Protein AF-A0A9E5A9Z5-F1 (afdb_monomer)

Solvent-accessible surface area (backbone atoms only — not comparable to full-atom values): 12813 Å² total; per-residue (Å²): 141,81,85,86,75,79,76,98,70,67,96,80,50,84,81,76,55,83,76,79,68,79,55,42,59,39,32,41,30,36,23,28,46,57,13,32,37,41,33,48,94,81,41,30,38,32,36,17,36,35,35,63,89,56,78,29,39,44,70,63,50,70,27,53,30,33,38,26,21,40,99,41,61,49,23,48,28,58,89,49,46,36,78,82,43,50,77,42,71,55,60,46,81,47,79,55,80,82,33,38,37,38,29,40,79,46,26,31,38,69,77,48,91,98,47,85,60,45,66,21,19,26,37,40,37,41,44,43,82,36,35,36,36,39,38,41,62,31,28,33,83,76,50,71,70,55,41,61,76,53,43,87,28,41,32,38,35,38,29,24,45,42,81,62,22,18,33,23,66,55,35,36,50,50,48,69,71,33,62,37,34,30,38,33,76,33,32,56,86,78,76,90,58,98,84,58,82,49,46,67,50,51,26,40,62,62,59,73,53,80,64,47,77,72,29,75,52,51,77,48,37,52,90,73,64,54,95,63,70,40,41,46,41,59,38,57,52,92

Mean predicted aligned error: 7.29 Å

Sequence (238 aa):
MAVDRPPLYDPADPRTGRQRHPGGVVDISWLGHACIRLRTLQTSVVMDPCDRSSGFDMGRPNADVVTVSHPDPAHAFVRGVRGEPFMIDGPGEYEIKGVQLTGIATYLTPPAEGRAPQRNTAYLLEAEELRLVHLGGLGAPLTAGQSELLANIDILVLPIGGDGALTPEQAARTVRALEPAVVIPVHFPWPKGPRDDGPLKQFITNMGVEPEPAAARLSIQRRALTEMLRLVLLEPRG

Secondary structure (DSSP, 8-state):
----PPPS--TT-TTSS---PPP--EEEEEEETTEEEEE-SS-EEEES---GGGT------B-SEEE-SSS-TTT--GGGSBS-PEEE-SSEEEEETTEEEEEEEEESS--BTTB---EEEEEEEEETTEEEEE-TT--SPPPHHHHHHT-S-SEEEEE---SSS--HHHHHHHHHHH--SEEEEESSPPP-SS---SHHHHHHHHHTSPPPPPBS-EEE-GGG--SS-EE--B----

Nearest PDB structures (foldseek):
  1vjn-assembly1_A  TM=8.632E-01  e=9.822E-18  Thermotoga maritima
  1vjn-assembly2_B  TM=8.726E-01  e=4.625E-17  Thermotoga maritima
  3x2y-assembly1_C  TM=6.992E-01  e=5.473E-12  Thermotoga maritima MSB8
  6hrg-assembly1_A  TM=6.668E-01  e=4.407E-11  Ignicoccus hospitalis
  7e3v-assembly1_A  TM=6.690E-01  e=5.386E-10  Staphylococcus aureus

pLDDT: mean 89.25, std 14.93, range [40.34, 98.81]

Structure (mmCIF, N/CA/C/O backbone):
data_AF-A0A9E5A9Z5-F1
#
_entry.id   AF-A0A9E5A9Z5-F1
#
loop_
_atom_site.group_PDB
_atom_site.id
_atom_site.type_symbol
_atom_site.label_atom_id
_atom_site.label_alt_id
_atom_site.label_comp_id
_atom_site.label_asym_id
_atom_site.label_entity_id
_atom_site.label_seq_id
_atom_site.pdbx_PDB_ins_code
_atom_site.Cartn_x
_atom_site.Cartn_y
_atom_site.Cartn_z
_atom_site.occupancy
_atom_site.B_iso_or_equiv
_atom_site.auth_seq_id
_atom_site.auth_comp_id
_atom_site.auth_asym_id
_atom_site.auth_atom_id
_atom_site.pdbx_PDB_model_num
ATOM 1 N N . MET A 1 1 ? -50.089 -34.303 -3.895 1.00 44.72 1 MET A N 1
ATOM 2 C CA . MET A 1 1 ? -49.371 -33.646 -2.785 1.00 44.72 1 MET A CA 1
ATOM 3 C C . MET A 1 1 ? -48.230 -32.848 -3.387 1.00 44.72 1 MET A C 1
ATOM 5 O O . MET A 1 1 ? -47.245 -33.439 -3.800 1.00 44.72 1 MET A O 1
ATOM 9 N N . ALA A 1 2 ? -48.415 -31.538 -3.523 1.00 41.03 2 ALA A N 1
ATOM 10 C CA . ALA A 1 2 ? -47.369 -30.590 -3.886 1.00 41.03 2 ALA A CA 1
ATOM 11 C C . ALA A 1 2 ? -47.236 -29.645 -2.690 1.00 41.03 2 ALA A C 1
ATOM 13 O O . ALA A 1 2 ? -48.242 -29.123 -2.215 1.00 41.03 2 ALA A O 1
ATOM 14 N N . VAL A 1 3 ? -46.031 -29.539 -2.136 1.00 46.25 3 VAL A N 1
ATOM 15 C CA . VAL A 1 3 ? -45.754 -28.697 -0.971 1.00 46.25 3 VAL A CA 1
ATOM 16 C C . VAL A 1 3 ? -45.399 -27.319 -1.510 1.00 46.25 3 VAL A C 1
ATOM 18 O O . VAL A 1 3 ? -44.343 -2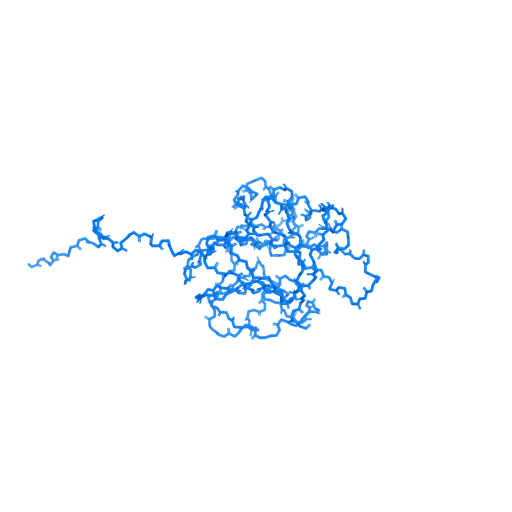7.152 -2.117 1.00 46.25 3 VAL A O 1
ATOM 21 N N . ASP A 1 4 ? -46.316 -26.373 -1.354 1.00 43.00 4 ASP A N 1
ATOM 22 C CA . ASP A 1 4 ? -46.146 -24.985 -1.768 1.00 43.00 4 ASP A CA 1
ATOM 23 C C . ASP A 1 4 ? -45.086 -24.330 -0.864 1.00 43.00 4 ASP A C 1
ATOM 25 O O . ASP A 1 4 ? -45.265 -24.238 0.353 1.00 43.00 4 ASP A O 1
ATOM 29 N N . ARG A 1 5 ? -43.922 -23.980 -1.427 1.00 46.66 5 ARG A N 1
ATOM 30 C CA . ARG A 1 5 ? -42.868 -23.254 -0.703 1.00 46.66 5 ARG A CA 1
ATOM 31 C C . ARG A 1 5 ? -43.068 -21.761 -0.955 1.00 46.66 5 ARG A C 1
ATOM 33 O O . ARG A 1 5 ? -43.069 -21.368 -2.121 1.00 46.66 5 ARG A O 1
ATOM 40 N N . PRO A 1 6 ? -43.178 -20.925 0.090 1.00 47.94 6 PRO A N 1
ATOM 41 C CA . PRO A 1 6 ? -43.290 -19.489 -0.105 1.00 47.94 6 PRO A CA 1
ATOM 42 C C . PRO A 1 6 ? -42.002 -18.928 -0.738 1.00 47.94 6 PRO A C 1
ATOM 44 O O . PRO A 1 6 ? -40.920 -19.500 -0.544 1.00 47.94 6 PRO A O 1
ATOM 47 N N . PRO A 1 7 ? -42.093 -17.826 -1.503 1.00 49.03 7 PRO A N 1
ATOM 48 C CA . PRO A 1 7 ? -40.932 -17.201 -2.120 1.00 49.03 7 PRO A CA 1
ATOM 49 C C . PRO A 1 7 ? -39.944 -16.727 -1.048 1.00 49.03 7 PRO A C 1
ATOM 51 O O . PRO A 1 7 ? -40.326 -16.151 -0.035 1.00 49.03 7 PRO A O 1
ATOM 54 N N . LEU A 1 8 ? -38.652 -16.956 -1.297 1.00 57.66 8 LEU A N 1
ATOM 55 C CA . LEU A 1 8 ? -37.526 -16.610 -0.415 1.00 57.66 8 LEU A CA 1
ATOM 56 C C . LEU A 1 8 ? -37.280 -15.092 -0.276 1.00 57.66 8 LEU A C 1
ATOM 58 O O . LEU A 1 8 ? -36.266 -14.687 0.286 1.00 57.66 8 LEU A O 1
ATOM 62 N N . TYR A 1 9 ? -38.169 -14.251 -0.803 1.00 47.28 9 TYR A N 1
ATOM 63 C CA . TYR A 1 9 ? -37.975 -12.811 -0.890 1.00 47.28 9 TYR A CA 1
ATOM 64 C C . TYR A 1 9 ? -39.294 -12.077 -0.644 1.00 47.28 9 TYR A C 1
ATOM 66 O O . TYR A 1 9 ? -40.200 -12.119 -1.478 1.00 47.28 9 TYR A O 1
ATOM 74 N N . ASP A 1 10 ? -39.376 -11.410 0.507 1.00 56.56 10 ASP A N 1
ATOM 75 C CA . ASP A 1 10 ? -40.430 -10.458 0.844 1.00 56.56 10 ASP A CA 1
ATOM 76 C C . ASP A 1 10 ? -39.8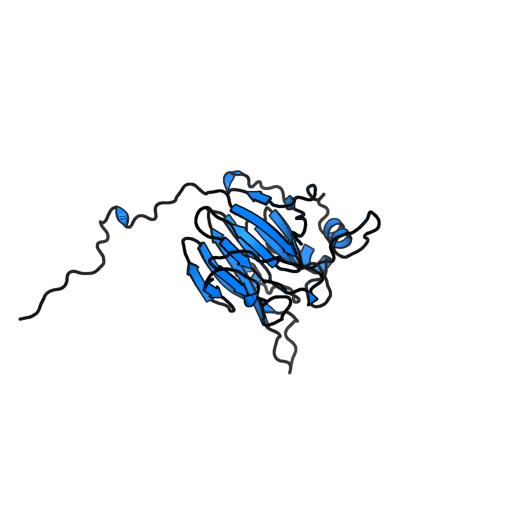42 -9.035 0.779 1.00 56.56 10 ASP A C 1
ATOM 78 O O . ASP A 1 10 ? -39.046 -8.664 1.647 1.00 56.56 10 ASP A O 1
ATOM 82 N N . PRO A 1 11 ? -40.191 -8.227 -0.240 1.00 50.06 11 PRO A N 1
ATOM 83 C CA . PRO A 1 11 ? -39.694 -6.859 -0.377 1.00 50.06 11 PRO A CA 1
ATOM 84 C C . PRO A 1 11 ? -40.202 -5.896 0.715 1.00 50.06 11 PRO A C 1
ATOM 86 O O . PRO A 1 11 ? -39.782 -4.739 0.726 1.00 50.06 11 PRO A O 1
ATOM 89 N N . ALA A 1 12 ? -41.084 -6.337 1.622 1.00 50.97 12 ALA A N 1
ATOM 90 C CA . ALA A 1 12 ? -41.608 -5.547 2.735 1.00 50.97 12 ALA A CA 1
ATOM 91 C C . ALA A 1 12 ? -40.957 -5.854 4.104 1.00 50.97 12 ALA A C 1
ATOM 93 O O . ALA A 1 12 ? -41.356 -5.243 5.098 1.00 50.97 12 ALA A O 1
ATOM 94 N N . ASP A 1 13 ? -39.964 -6.755 4.196 1.00 55.84 13 ASP A N 1
ATOM 95 C CA . ASP A 1 13 ? -39.282 -7.051 5.468 1.00 55.84 13 ASP A CA 1
ATOM 96 C C . ASP A 1 13 ? -38.382 -5.869 5.908 1.00 55.84 13 ASP A C 1
ATOM 98 O O . ASP A 1 13 ? -37.377 -5.572 5.261 1.00 55.84 13 ASP A O 1
ATOM 102 N N . PRO A 1 14 ? -38.654 -5.196 7.044 1.00 47.09 14 PRO A N 1
ATOM 103 C CA . PRO A 1 14 ? -37.836 -4.078 7.525 1.00 47.09 14 PRO A CA 1
ATOM 104 C C . PRO A 1 14 ? -36.386 -4.465 7.886 1.00 47.09 14 PRO A C 1
ATOM 106 O O . PRO A 1 14 ? -35.565 -3.582 8.137 1.00 47.09 14 PRO A O 1
ATOM 109 N N . ARG A 1 15 ? -36.039 -5.762 7.899 1.00 52.06 15 ARG A N 1
ATOM 110 C CA . ARG A 1 15 ? -34.672 -6.277 8.101 1.00 52.06 15 ARG A CA 1
ATOM 111 C C . ARG A 1 15 ? -33.849 -6.373 6.812 1.00 52.06 15 ARG A C 1
ATOM 113 O O . ARG A 1 15 ? -32.644 -6.584 6.904 1.00 52.06 15 ARG A O 1
ATOM 120 N N . THR A 1 16 ? -34.448 -6.199 5.630 1.00 50.81 16 THR A N 1
ATOM 121 C CA . THR A 1 16 ? -33.714 -6.160 4.346 1.00 50.81 16 THR A CA 1
ATOM 122 C C . THR A 1 16 ? -33.199 -4.764 3.992 1.00 50.81 16 THR A C 1
ATOM 124 O O . THR A 1 16 ? -32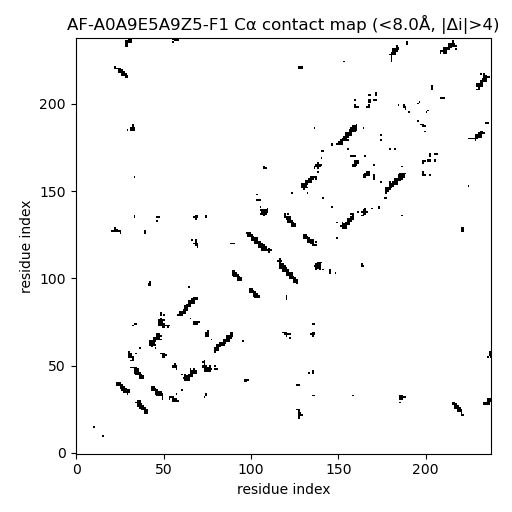.552 -4.578 2.961 1.00 50.81 16 THR A O 1
ATOM 127 N N . GLY A 1 17 ? -33.443 -3.765 4.844 1.00 40.34 17 GLY A N 1
ATOM 128 C CA . GLY A 1 17 ? -32.756 -2.483 4.759 1.00 40.34 17 GLY A CA 1
ATOM 129 C C . GLY A 1 17 ? -31.289 -2.663 5.140 1.00 40.34 17 GLY A C 1
ATOM 130 O O . GLY A 1 17 ? -31.003 -3.057 6.267 1.00 40.34 17 GLY A O 1
ATOM 131 N N . ARG A 1 18 ? -30.360 -2.357 4.220 1.00 48.28 18 ARG A N 1
ATOM 132 C CA . ARG A 1 18 ? -28.928 -2.190 4.525 1.00 48.28 18 ARG A CA 1
ATOM 133 C C . ARG A 1 18 ? -28.803 -1.250 5.729 1.00 48.28 18 ARG A C 1
ATOM 135 O O . ARG A 1 18 ? -28.891 -0.033 5.567 1.00 48.28 18 ARG A O 1
ATOM 142 N N . GLN A 1 19 ? -28.630 -1.797 6.932 1.00 40.56 19 GLN A N 1
ATOM 143 C CA . GLN A 1 19 ? -28.293 -1.001 8.103 1.00 40.56 19 GLN A CA 1
ATOM 144 C C . GLN A 1 19 ? -26.895 -0.448 7.849 1.00 40.56 19 GLN A C 1
ATOM 146 O O . GLN A 1 19 ? -25.900 -1.161 7.938 1.00 40.56 19 GLN A O 1
ATOM 151 N N . ARG A 1 20 ? -26.821 0.825 7.453 1.00 44.44 20 ARG A N 1
ATOM 152 C CA . ARG A 1 20 ? -25.559 1.557 7.427 1.00 44.44 20 ARG A CA 1
ATOM 153 C C . ARG A 1 20 ? -25.123 1.706 8.880 1.00 44.44 20 ARG A C 1
ATOM 155 O O . ARG A 1 20 ? -25.656 2.545 9.605 1.00 44.44 20 ARG A O 1
ATOM 162 N N . HIS A 1 21 ? -24.229 0.829 9.323 1.00 50.22 21 HIS A N 1
ATOM 163 C CA . HIS A 1 21 ? -23.516 1.025 10.576 1.00 50.22 21 HIS A CA 1
ATOM 164 C C . HIS A 1 21 ? -22.746 2.350 10.477 1.00 50.22 21 HIS A C 1
ATOM 166 O O . HIS A 1 21 ? -22.168 2.608 9.422 1.00 50.22 21 HIS A O 1
ATOM 172 N N . PRO A 1 22 ? -22.764 3.207 11.513 1.00 56.38 22 PRO A N 1
ATOM 173 C CA . PRO A 1 22 ? -21.966 4.427 11.500 1.00 56.38 22 PRO A CA 1
ATOM 174 C C . PRO A 1 22 ? -20.497 4.053 11.286 1.00 56.38 22 PRO A C 1
ATOM 176 O O . PRO A 1 22 ? -19.972 3.255 12.063 1.00 56.38 22 PRO A O 1
ATOM 179 N N . GLY A 1 23 ? -19.869 4.601 10.239 1.00 67.00 23 GLY A N 1
ATOM 180 C CA . GLY A 1 23 ? -18.526 4.231 9.795 1.00 67.00 23 GLY A CA 1
ATOM 181 C C . GLY A 1 23 ? -17.526 4.153 10.945 1.00 67.00 23 GLY A C 1
ATOM 182 O O . GLY A 1 23 ? -17.278 5.142 11.650 1.00 67.00 23 GLY A O 1
ATOM 183 N N . GLY A 1 24 ? -16.999 2.950 11.157 1.00 87.75 24 GLY A N 1
ATOM 184 C CA . GLY A 1 24 ? -16.033 2.634 12.191 1.00 87.75 24 GLY A CA 1
ATOM 185 C C . GLY A 1 24 ? -14.629 3.149 11.886 1.00 87.75 24 GLY A C 1
ATOM 186 O O . GLY A 1 24 ? -14.352 3.799 10.877 1.00 87.75 24 GLY A O 1
ATOM 187 N N . VAL A 1 25 ? -13.717 2.866 12.813 1.00 94.06 25 VAL A N 1
ATOM 188 C CA . VAL A 1 25 ? -12.295 3.161 12.631 1.00 94.06 25 VAL A CA 1
ATOM 189 C C . VAL A 1 25 ? -11.647 2.011 11.870 1.00 94.06 25 VAL A C 1
ATOM 191 O O . VAL A 1 25 ? -11.742 0.853 12.276 1.00 94.06 25 VAL A O 1
ATOM 194 N N . VAL A 1 26 ? -10.945 2.355 10.796 1.00 96.75 26 VAL A N 1
ATOM 195 C CA . VAL A 1 26 ? -10.043 1.475 10.065 1.00 96.75 26 VAL A CA 1
ATOM 196 C C . VAL A 1 26 ? -8.627 1.753 10.517 1.00 96.75 26 VAL A C 1
ATOM 198 O O . VAL A 1 26 ? -8.156 2.890 10.545 1.00 96.75 26 VAL A O 1
ATOM 201 N N . ASP A 1 27 ? -7.925 0.682 10.837 1.00 97.75 27 ASP A N 1
ATOM 202 C CA . ASP A 1 27 ? -6.544 0.751 11.235 1.00 97.75 27 ASP A CA 1
ATOM 203 C C . ASP A 1 27 ? -5.614 0.101 10.220 1.00 97.75 27 ASP A C 1
ATOM 205 O O . ASP A 1 27 ? -5.776 -1.076 9.900 1.00 97.75 27 ASP A O 1
ATOM 209 N N . ILE A 1 28 ? -4.570 0.815 9.814 1.00 98.31 28 ILE A N 1
ATOM 210 C CA . ILE A 1 28 ? -3.621 0.371 8.793 1.00 98.31 28 ILE A CA 1
ATOM 211 C C . ILE A 1 28 ? -2.221 0.311 9.401 1.00 98.31 28 ILE A C 1
ATOM 213 O O . ILE A 1 28 ? -1.755 1.248 10.048 1.00 98.31 28 ILE A O 1
ATOM 217 N N . SER A 1 29 ? -1.540 -0.818 9.242 1.00 98.00 29 SER A N 1
ATOM 218 C CA . SER A 1 29 ? -0.145 -0.999 9.654 1.00 98.00 29 SER A CA 1
ATOM 219 C C . SER A 1 29 ? 0.662 -1.546 8.490 1.00 98.00 29 SER A C 1
ATOM 221 O O . SER A 1 29 ? 0.218 -2.490 7.840 1.00 98.00 29 SER A O 1
ATOM 223 N N . TRP A 1 30 ? 1.852 -0.996 8.268 1.00 97.69 30 TRP A N 1
ATOM 224 C CA . TRP A 1 30 ? 2.802 -1.559 7.320 1.00 97.69 30 TRP A CA 1
ATOM 225 C C . TRP A 1 30 ? 3.631 -2.642 8.010 1.00 97.69 30 TRP A C 1
ATOM 227 O O . TRP A 1 30 ? 4.158 -2.442 9.105 1.00 97.69 30 TRP A O 1
ATOM 237 N N . LEU A 1 31 ? 3.682 -3.824 7.405 1.00 96.81 31 LEU A N 1
ATOM 238 C CA . LEU A 1 31 ? 4.430 -4.974 7.914 1.00 96.81 31 LEU A CA 1
ATOM 239 C C . LEU A 1 31 ? 5.748 -5.186 7.147 1.00 96.81 31 LEU A C 1
ATOM 241 O O . LEU A 1 31 ? 6.490 -6.107 7.465 1.00 96.81 31 LEU A O 1
ATOM 245 N N . GLY A 1 32 ? 6.044 -4.323 6.171 1.00 94.38 32 GLY A N 1
ATOM 246 C CA . GLY A 1 32 ? 7.243 -4.377 5.337 1.00 94.38 32 GLY A CA 1
ATOM 247 C C . GLY A 1 32 ? 6.933 -4.671 3.873 1.00 94.38 32 GLY A C 1
ATOM 248 O O . GLY A 1 32 ? 5.849 -5.139 3.545 1.00 94.38 32 GLY A O 1
ATOM 249 N N . HIS A 1 33 ? 7.870 -4.368 2.974 1.00 95.31 33 HIS A N 1
ATOM 250 C CA . HIS A 1 33 ? 7.703 -4.540 1.522 1.00 95.31 33 HIS A CA 1
ATOM 251 C C . HIS A 1 33 ? 6.383 -3.938 1.004 1.00 95.31 33 HIS A C 1
ATOM 253 O O . HIS A 1 33 ? 6.121 -2.769 1.273 1.00 95.31 33 HIS A O 1
ATOM 259 N N . ALA A 1 34 ? 5.530 -4.697 0.310 1.00 96.69 34 ALA A N 1
ATOM 260 C CA . ALA A 1 34 ? 4.152 -4.314 -0.019 1.00 96.69 34 ALA A CA 1
ATOM 261 C C . ALA A 1 34 ? 3.121 -4.753 1.046 1.00 96.69 34 ALA A C 1
ATOM 263 O O . ALA A 1 34 ? 1.948 -4.396 0.944 1.00 96.69 34 ALA A O 1
ATOM 264 N N . CYS A 1 35 ? 3.544 -5.492 2.074 1.00 98.06 35 CYS A N 1
ATOM 265 C CA . CYS A 1 35 ? 2.675 -6.110 3.065 1.00 98.06 35 CYS A CA 1
ATOM 266 C C . CYS A 1 35 ? 2.045 -5.078 4.001 1.00 98.06 35 CYS A C 1
ATOM 268 O O . CYS A 1 35 ? 2.728 -4.446 4.813 1.00 98.06 35 CYS A O 1
ATOM 270 N N . ILE A 1 36 ? 0.722 -4.950 3.956 1.00 98.31 36 ILE A N 1
ATOM 271 C CA . ILE A 1 36 ? -0.034 -4.173 4.942 1.00 98.31 36 ILE A CA 1
ATOM 272 C C . ILE A 1 36 ? -1.035 -5.052 5.673 1.00 98.31 36 ILE A C 1
ATOM 274 O O . ILE A 1 36 ? -1.515 -6.063 5.164 1.00 98.31 36 ILE A O 1
ATOM 278 N N . ARG A 1 37 ? -1.407 -4.616 6.874 1.00 98.25 37 ARG A N 1
ATOM 279 C CA . ARG A 1 37 ? -2.568 -5.139 7.581 1.00 98.25 37 ARG A CA 1
ATOM 280 C C . ARG A 1 37 ? -3.576 -4.035 7.828 1.00 98.25 37 ARG A C 1
ATOM 282 O O . ARG A 1 37 ? -3.256 -3.047 8.492 1.00 98.25 37 ARG A O 1
ATOM 289 N N . LEU A 1 38 ? -4.797 -4.284 7.383 1.00 97.50 38 LEU A N 1
ATOM 290 C CA . LEU A 1 38 ? -5.979 -3.501 7.682 1.00 97.50 38 LEU A CA 1
ATOM 291 C C . LEU A 1 38 ? -6.796 -4.202 8.770 1.00 97.50 38 LEU A C 1
ATOM 293 O O . LEU A 1 38 ? -6.978 -5.417 8.734 1.00 97.50 38 LEU A O 1
ATOM 297 N N . ARG A 1 39 ? -7.283 -3.452 9.758 1.00 96.88 39 ARG A N 1
ATOM 298 C CA . ARG A 1 39 ? -8.218 -3.953 10.771 1.00 96.88 39 ARG A CA 1
ATOM 299 C C . ARG A 1 39 ? -9.417 -3.027 10.875 1.00 96.88 39 ARG A C 1
ATOM 301 O O . ARG A 1 39 ? -9.250 -1.832 11.097 1.00 96.88 39 ARG A O 1
ATOM 308 N N . THR A 1 40 ? -10.592 -3.612 10.718 1.00 94.56 40 THR A N 1
ATOM 309 C CA . THR A 1 40 ? -11.893 -3.013 11.029 1.00 94.56 40 THR A CA 1
ATOM 310 C C . THR A 1 40 ? -12.357 -3.515 12.399 1.00 94.56 40 THR A C 1
ATOM 312 O O . THR A 1 40 ? -11.614 -4.223 13.090 1.00 94.56 40 THR A O 1
ATOM 315 N N . LEU A 1 41 ? -13.594 -3.202 12.792 1.00 89.75 41 LEU A N 1
ATOM 316 C CA . LEU A 1 41 ? -14.180 -3.754 14.014 1.00 89.75 41 LEU A CA 1
ATOM 317 C C . LEU A 1 41 ? -14.328 -5.287 13.961 1.00 89.75 41 LEU A C 1
ATOM 319 O O . LEU A 1 41 ? -14.199 -5.946 14.991 1.00 89.75 41 LEU A O 1
ATOM 323 N N . GLN A 1 42 ? -14.612 -5.847 12.782 1.00 89.00 42 GLN A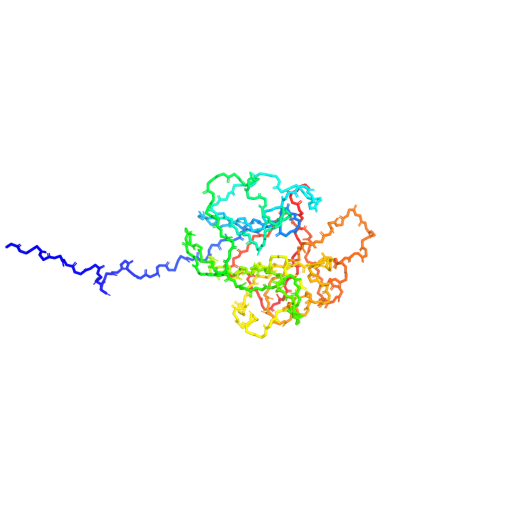 N 1
ATOM 324 C CA . GLN A 1 42 ? -15.011 -7.254 12.625 1.00 89.00 42 GLN A CA 1
ATOM 325 C C . GLN A 1 42 ? -14.006 -8.105 11.843 1.00 89.00 42 GLN A C 1
ATOM 327 O O . GLN A 1 42 ? -14.021 -9.329 11.973 1.00 89.00 42 GLN A O 1
ATOM 332 N N . THR A 1 43 ? -13.136 -7.467 11.057 1.00 95.06 43 THR A N 1
ATOM 333 C CA . THR A 1 43 ? -12.346 -8.143 10.022 1.00 95.06 43 THR A CA 1
ATOM 334 C C . THR A 1 43 ? -10.921 -7.611 9.971 1.00 95.06 43 THR A C 1
ATOM 336 O O . THR A 1 43 ? -10.687 -6.399 9.931 1.00 95.06 43 THR A O 1
ATOM 339 N N . SER A 1 44 ? -9.959 -8.531 9.938 1.00 97.06 44 SER A N 1
ATOM 340 C CA . SER A 1 44 ? -8.543 -8.268 9.689 1.00 97.06 44 SER A CA 1
ATOM 341 C C . SER A 1 44 ? -8.167 -8.757 8.291 1.00 97.06 44 SER A C 1
ATOM 343 O O . SER A 1 44 ? -8.330 -9.936 7.981 1.00 97.06 44 SER A O 1
ATOM 345 N N . VAL A 1 45 ? -7.632 -7.867 7.458 1.00 98.38 45 VAL A N 1
ATOM 346 C CA . VAL A 1 45 ? -7.168 -8.173 6.099 1.00 98.38 45 VAL A CA 1
ATOM 347 C C . VAL A 1 45 ? -5.660 -7.971 6.041 1.00 98.38 45 VAL A C 1
ATOM 349 O O . VAL A 1 45 ? -5.159 -6.922 6.448 1.00 98.38 45 VAL A O 1
ATOM 352 N N . VAL A 1 46 ? -4.925 -8.966 5.553 1.00 98.62 46 VAL A N 1
ATOM 353 C CA . VAL A 1 46 ? -3.499 -8.833 5.220 1.00 98.62 46 VAL A CA 1
ATOM 354 C C . VAL A 1 46 ? -3.365 -8.819 3.705 1.00 98.62 46 VAL A C 1
ATOM 356 O O . VAL A 1 46 ? -3.867 -9.711 3.034 1.00 98.62 46 VAL A O 1
ATOM 359 N N . MET A 1 47 ? -2.704 -7.805 3.163 1.00 98.69 47 MET A N 1
ATOM 360 C CA . MET A 1 47 ? -2.540 -7.633 1.720 1.00 98.69 47 MET A CA 1
ATOM 361 C C . MET A 1 47 ? -1.061 -7.764 1.383 1.00 98.69 47 MET A C 1
ATOM 363 O O . MET A 1 47 ? -0.257 -7.078 2.007 1.00 98.69 47 MET A O 1
ATOM 367 N N . ASP A 1 48 ? -0.728 -8.640 0.435 1.00 98.00 48 ASP A N 1
ATOM 368 C CA . ASP A 1 48 ? 0.628 -8.970 -0.022 1.00 98.00 48 ASP A CA 1
ATOM 369 C C . ASP A 1 48 ? 1.594 -9.425 1.091 1.00 98.00 48 ASP A C 1
ATOM 371 O O . ASP A 1 48 ? 2.617 -8.779 1.329 1.00 98.00 48 ASP A O 1
ATOM 375 N N . PRO A 1 49 ? 1.306 -10.534 1.806 1.00 97.69 49 PRO A N 1
ATOM 376 C CA . PRO A 1 49 ? 2.223 -11.065 2.810 1.00 97.69 49 PRO A CA 1
ATOM 377 C C . PRO A 1 49 ? 3.601 -11.373 2.210 1.00 97.69 49 PRO A C 1
ATOM 379 O O . PRO A 1 49 ? 3.708 -12.093 1.219 1.00 97.69 49 PRO A O 1
ATOM 382 N N . CYS A 1 50 ? 4.661 -10.878 2.849 1.00 95.06 50 CYS A N 1
ATOM 383 C CA . CYS A 1 50 ? 6.037 -10.999 2.378 1.00 95.06 50 CYS A CA 1
ATOM 384 C C . CYS A 1 50 ? 6.876 -11.906 3.285 1.00 95.06 50 CYS A C 1
ATOM 386 O O . CYS A 1 50 ? 6.753 -11.868 4.513 1.00 95.06 50 CYS A O 1
ATOM 388 N N . ASP A 1 51 ? 7.765 -12.709 2.700 1.00 93.56 51 ASP A N 1
ATOM 389 C CA . ASP A 1 51 ? 8.790 -13.410 3.473 1.00 93.56 51 ASP A CA 1
ATOM 390 C C . ASP A 1 51 ? 10.063 -12.559 3.658 1.00 93.56 51 ASP A C 1
ATOM 392 O O . ASP A 1 51 ? 10.160 -11.415 3.204 1.00 93.56 51 ASP A O 1
ATOM 396 N N . ARG A 1 52 ? 11.059 -13.122 4.352 1.00 93.56 52 ARG A N 1
ATOM 397 C CA . ARG A 1 52 ? 12.318 -12.431 4.670 1.00 93.56 52 ARG A CA 1
ATOM 398 C C . ARG A 1 52 ? 13.208 -12.143 3.457 1.00 93.56 52 ARG A C 1
ATOM 400 O O . ARG A 1 52 ? 14.141 -11.355 3.598 1.00 93.56 52 ARG A O 1
ATOM 407 N N . SER A 1 53 ? 12.949 -12.725 2.283 1.00 91.25 53 SER A N 1
ATOM 408 C CA . SER A 1 53 ? 13.670 -12.373 1.052 1.00 91.25 53 SER A CA 1
ATOM 409 C C . SER A 1 53 ? 13.397 -10.933 0.621 1.00 91.25 53 SER A C 1
ATOM 411 O O . SER A 1 53 ? 14.212 -10.351 -0.085 1.00 91.25 53 SER A O 1
ATOM 413 N N . SER A 1 54 ? 12.292 -10.343 1.088 1.00 90.25 54 SER A N 1
ATOM 414 C CA . SER A 1 54 ? 11.967 -8.928 0.888 1.00 90.25 54 SER A CA 1
ATOM 415 C C . SER A 1 54 ? 12.856 -7.959 1.684 1.00 90.25 54 SER A C 1
ATOM 417 O O . SER A 1 54 ? 12.799 -6.751 1.474 1.00 90.25 54 SER A O 1
ATOM 419 N N . GLY A 1 55 ? 13.661 -8.462 2.628 1.00 90.81 55 GLY A N 1
ATOM 420 C CA . GLY A 1 55 ? 14.424 -7.637 3.568 1.00 90.81 55 GLY A CA 1
ATOM 421 C C . GLY A 1 55 ? 13.622 -7.161 4.786 1.00 90.81 55 GLY A C 1
ATOM 422 O O . GLY A 1 55 ? 14.176 -6.449 5.625 1.00 90.81 55 GLY A O 1
ATOM 423 N N . PHE A 1 56 ? 12.360 -7.584 4.912 1.00 91.88 56 PHE A N 1
ATOM 424 C CA . PHE A 1 56 ? 11.477 -7.294 6.042 1.00 91.88 56 PHE A CA 1
ATOM 425 C C . PHE A 1 56 ? 11.030 -8.574 6.763 1.00 91.88 56 PHE A C 1
ATOM 427 O O . PHE A 1 56 ? 11.033 -9.663 6.191 1.00 91.88 56 PHE A O 1
ATOM 434 N N . ASP A 1 57 ? 10.615 -8.448 8.024 1.00 92.06 57 ASP A N 1
ATOM 435 C CA . ASP A 1 57 ? 9.962 -9.521 8.777 1.00 92.06 57 ASP A CA 1
ATOM 436 C C . ASP A 1 57 ? 8.537 -9.095 9.132 1.00 92.06 57 ASP A C 1
ATOM 438 O O . ASP A 1 57 ? 8.325 -8.341 10.073 1.00 92.06 57 ASP A O 1
ATOM 442 N N . MET A 1 58 ? 7.536 -9.604 8.409 1.00 94.12 58 MET A N 1
ATOM 443 C CA . MET A 1 58 ? 6.134 -9.272 8.698 1.00 94.12 58 MET A CA 1
ATOM 444 C C . MET A 1 58 ? 5.624 -9.851 10.033 1.00 94.12 58 MET A C 1
ATOM 446 O O . MET A 1 58 ? 4.451 -9.688 10.391 1.00 94.12 58 MET A O 1
ATOM 450 N N . GLY A 1 59 ? 6.467 -10.588 10.761 1.00 93.25 59 GLY A N 1
ATOM 451 C CA . GLY A 1 59 ? 6.103 -11.335 11.947 1.00 93.25 59 GLY A CA 1
ATOM 452 C C . GLY A 1 59 ? 5.143 -12.470 11.603 1.00 93.25 59 GLY A C 1
ATOM 453 O O . GLY A 1 59 ? 5.345 -13.243 10.669 1.00 93.25 59 GLY A O 1
ATOM 454 N N . ARG A 1 60 ? 4.085 -12.614 12.407 1.00 93.94 60 ARG A N 1
ATOM 455 C CA . ARG A 1 60 ? 3.045 -13.639 12.212 1.00 93.94 60 ARG A CA 1
ATOM 456 C C . ARG A 1 60 ? 1.657 -13.034 12.441 1.00 93.94 60 ARG A C 1
ATOM 458 O O . ARG A 1 60 ? 1.044 -13.318 13.479 1.00 93.94 60 ARG A O 1
ATOM 465 N N . PRO A 1 61 ? 1.191 -12.137 11.552 1.00 95.62 61 PRO A N 1
ATOM 466 C CA . PRO A 1 61 ? -0.088 -11.456 11.718 1.00 95.62 61 PRO A CA 1
ATOM 467 C C . PRO A 1 61 ? -1.237 -12.469 11.660 1.00 95.62 61 PRO A C 1
ATOM 469 O O . PRO A 1 61 ? -1.136 -13.476 10.972 1.00 95.62 61 PRO A O 1
ATOM 472 N N . ASN A 1 62 ? -2.325 -12.212 12.386 1.00 95.62 62 ASN A N 1
ATOM 473 C CA . ASN A 1 62 ? -3.584 -12.948 12.236 1.00 95.62 62 ASN A CA 1
ATOM 474 C C . ASN A 1 62 ? -4.489 -12.210 11.241 1.00 95.62 62 ASN A C 1
ATOM 476 O O . ASN A 1 62 ? -4.555 -10.973 11.298 1.00 95.62 62 ASN A O 1
ATOM 480 N N . ALA A 1 63 ? -5.185 -12.941 10.375 1.00 97.50 63 ALA A N 1
ATOM 481 C CA . ALA A 1 63 ? -6.095 -12.360 9.394 1.00 97.50 63 ALA A CA 1
ATOM 482 C C . ALA A 1 63 ? -7.298 -13.266 9.124 1.00 97.50 63 ALA A C 1
ATOM 484 O O . ALA A 1 63 ? -7.210 -14.486 9.232 1.00 97.50 63 ALA A O 1
ATOM 485 N N . ASP A 1 64 ? -8.404 -12.638 8.745 1.00 97.50 64 ASP A N 1
ATOM 486 C CA . ASP A 1 64 ? -9.596 -13.293 8.216 1.00 97.50 64 ASP A CA 1
ATOM 487 C C . ASP A 1 64 ? -9.530 -13.419 6.693 1.00 97.50 64 ASP A C 1
ATOM 489 O O . ASP A 1 64 ? -10.080 -14.359 6.125 1.00 97.50 64 ASP A O 1
ATOM 493 N N . VAL A 1 65 ? -8.859 -12.469 6.037 1.00 98.31 65 VAL A N 1
ATOM 494 C CA . VAL A 1 65 ? -8.691 -12.417 4.583 1.00 98.31 65 VAL A CA 1
ATOM 495 C C . VAL A 1 65 ? -7.234 -12.130 4.255 1.00 98.31 65 VAL A C 1
ATOM 497 O O . VAL A 1 65 ? -6.590 -11.305 4.912 1.00 98.31 65 VAL A O 1
ATOM 500 N N . VAL A 1 66 ? -6.724 -12.798 3.226 1.00 98.62 66 VAL A N 1
ATOM 501 C CA . VAL A 1 66 ? -5.427 -12.497 2.626 1.00 98.62 66 VAL A CA 1
ATOM 502 C C . VAL A 1 66 ? -5.620 -12.182 1.153 1.00 98.62 66 VAL A C 1
ATOM 504 O O . VAL A 1 66 ? -6.223 -12.978 0.440 1.00 98.62 66 VAL A O 1
ATOM 507 N N . THR A 1 67 ? -5.083 -11.056 0.689 1.00 98.75 67 THR A N 1
ATOM 508 C CA . THR A 1 67 ? -4.995 -10.765 -0.746 1.00 98.75 67 THR A CA 1
ATOM 509 C C . THR A 1 67 ? -3.565 -10.953 -1.236 1.00 98.75 67 THR A C 1
ATOM 511 O O . THR A 1 67 ? -2.622 -10.547 -0.557 1.00 98.75 67 THR A O 1
ATOM 514 N N . VAL A 1 68 ? -3.405 -11.548 -2.415 1.00 98.62 68 VAL A N 1
ATOM 515 C CA . VAL A 1 68 ? -2.123 -11.733 -3.102 1.00 98.62 68 VAL A CA 1
ATOM 516 C C . VAL A 1 68 ? -2.212 -11.062 -4.465 1.00 98.62 68 VAL A C 1
ATOM 518 O O . VAL A 1 68 ? -3.084 -11.388 -5.273 1.00 98.62 68 VAL A O 1
ATOM 521 N N . SER A 1 69 ? -1.336 -10.095 -4.722 1.00 98.00 69 SER A N 1
ATOM 522 C CA . SER A 1 69 ? -1.323 -9.364 -5.989 1.00 98.00 69 SER A CA 1
ATOM 523 C C . SER A 1 69 ? -0.766 -10.197 -7.146 1.00 98.00 69 SER A C 1
ATOM 525 O O . SER A 1 69 ? -1.290 -10.116 -8.258 1.00 98.00 69 SER A O 1
ATOM 527 N N . HIS A 1 70 ? 0.264 -11.012 -6.900 1.00 96.56 70 HIS A N 1
ATOM 528 C CA . HIS A 1 70 ? 0.887 -11.907 -7.880 1.00 96.56 70 HIS A CA 1
ATOM 529 C C . HIS A 1 70 ? 1.720 -13.014 -7.190 1.00 96.56 70 HIS A C 1
ATOM 531 O O . HIS A 1 70 ? 2.073 -12.870 -6.017 1.00 96.56 70 HIS A O 1
ATOM 537 N N . PRO A 1 71 ? 2.040 -14.132 -7.880 1.00 94.19 71 PRO A N 1
ATOM 538 C CA . PRO A 1 71 ? 2.691 -15.291 -7.266 1.00 94.19 71 PRO A CA 1
ATOM 539 C C . PRO A 1 71 ? 4.216 -15.114 -7.134 1.00 94.19 71 PRO A C 1
ATOM 541 O O . PRO A 1 71 ? 4.989 -15.794 -7.806 1.00 94.19 71 PRO A O 1
ATOM 544 N N . ASP A 1 72 ? 4.641 -14.217 -6.247 1.00 92.75 72 ASP A N 1
ATOM 545 C CA . ASP A 1 72 ? 6.040 -14.011 -5.853 1.00 92.75 72 ASP A CA 1
ATOM 546 C C . ASP A 1 72 ? 6.204 -14.204 -4.331 1.00 92.75 72 ASP A C 1
ATOM 548 O O . ASP A 1 72 ? 5.341 -13.748 -3.582 1.00 92.75 72 ASP A O 1
ATOM 552 N N . PRO A 1 73 ? 7.261 -14.861 -3.813 1.00 88.38 73 PRO A N 1
ATOM 553 C CA . PRO A 1 73 ? 7.443 -15.059 -2.368 1.00 88.38 73 PRO A CA 1
ATOM 554 C C . PRO A 1 73 ? 7.456 -13.773 -1.523 1.00 88.38 73 PRO A C 1
ATOM 556 O O . PRO A 1 73 ? 7.007 -13.796 -0.373 1.00 88.38 73 PRO A O 1
ATOM 559 N N . ALA A 1 74 ? 7.897 -12.643 -2.080 1.00 92.44 74 ALA A N 1
ATOM 560 C CA . ALA A 1 74 ? 7.840 -11.345 -1.416 1.00 92.44 74 ALA A CA 1
ATOM 561 C C . ALA A 1 74 ? 6.419 -10.740 -1.396 1.00 92.44 74 ALA A C 1
ATOM 563 O O . ALA A 1 74 ? 6.211 -9.743 -0.713 1.00 92.44 74 ALA A O 1
ATOM 564 N N . HIS A 1 75 ? 5.439 -11.345 -2.078 1.00 95.81 75 HIS A N 1
ATOM 565 C CA . HIS A 1 75 ? 4.038 -10.897 -2.142 1.00 95.81 75 HIS A CA 1
ATOM 566 C C . HIS A 1 75 ? 3.001 -11.983 -1.777 1.00 95.81 75 HIS A C 1
ATOM 568 O O . HIS A 1 75 ? 1.834 -11.672 -1.546 1.00 95.81 75 HIS A O 1
ATOM 574 N N . ALA A 1 76 ? 3.399 -13.258 -1.722 1.00 96.88 76 ALA A N 1
ATOM 575 C CA . ALA A 1 76 ? 2.511 -14.417 -1.606 1.00 96.88 76 ALA A CA 1
ATOM 576 C C . ALA A 1 76 ? 2.870 -15.351 -0.433 1.00 96.88 76 ALA A C 1
ATOM 578 O O . ALA A 1 76 ? 2.550 -16.543 -0.446 1.00 96.88 76 ALA A O 1
ATOM 579 N N . PHE A 1 77 ? 3.527 -14.849 0.616 1.00 96.75 77 PHE A N 1
ATOM 580 C CA . PHE A 1 77 ? 3.917 -15.633 1.795 1.00 96.75 77 PHE A CA 1
ATOM 581 C C . PHE A 1 77 ? 2.740 -15.903 2.757 1.00 96.75 77 PHE A C 1
ATOM 583 O O . PHE A 1 77 ? 2.808 -15.685 3.968 1.00 96.75 77 PHE A O 1
ATOM 590 N N . VAL A 1 78 ? 1.640 -16.446 2.230 1.00 97.06 78 VAL A N 1
ATOM 591 C CA . VAL A 1 78 ? 0.386 -16.704 2.963 1.00 97.06 78 VAL A CA 1
ATOM 592 C C . VAL A 1 78 ? 0.599 -17.615 4.175 1.00 97.06 78 VAL A C 1
ATOM 594 O O . VAL A 1 78 ? 0.030 -17.381 5.235 1.00 97.06 78 VAL A O 1
ATOM 597 N N . ARG A 1 79 ? 1.506 -18.597 4.076 1.00 95.38 79 ARG A N 1
ATOM 598 C CA . ARG A 1 79 ? 1.862 -19.507 5.187 1.00 95.38 79 ARG A CA 1
ATOM 599 C C . ARG A 1 79 ? 2.427 -18.805 6.433 1.00 95.38 79 ARG A C 1
ATOM 601 O O . ARG A 1 79 ? 2.496 -19.418 7.498 1.00 95.38 79 ARG A O 1
ATOM 608 N N . GLY A 1 80 ? 2.885 -17.557 6.308 1.00 94.69 80 GLY A N 1
ATOM 609 C CA . GLY A 1 80 ? 3.342 -16.747 7.439 1.00 94.69 80 GLY A CA 1
ATOM 610 C C . GLY A 1 80 ? 2.206 -16.093 8.232 1.00 94.69 80 GLY A C 1
ATOM 611 O O . GLY A 1 80 ? 2.418 -15.670 9.372 1.00 94.69 80 GLY A O 1
ATOM 612 N N . VAL A 1 81 ? 1.002 -16.039 7.660 1.00 97.44 81 VAL A N 1
ATOM 613 C CA . VAL A 1 81 ? -0.204 -15.483 8.278 1.00 97.44 81 VAL A CA 1
ATOM 614 C C . VAL A 1 81 ? -0.863 -16.554 9.156 1.00 97.44 81 VAL A C 1
ATOM 616 O O . VAL A 1 81 ? -0.981 -17.714 8.774 1.00 97.44 81 VAL A O 1
ATOM 619 N N . ARG A 1 82 ? -1.242 -16.185 10.383 1.00 96.56 82 ARG A N 1
ATOM 620 C CA . ARG A 1 82 ? -1.960 -17.052 11.329 1.00 96.56 82 ARG A CA 1
ATOM 621 C C . ARG A 1 82 ? -3.460 -17.061 11.029 1.00 96.56 82 ARG A C 1
ATOM 623 O O . ARG A 1 82 ? -3.982 -16.100 10.470 1.00 96.56 82 ARG A O 1
ATOM 630 N N . GLY A 1 83 ? -4.127 -18.110 11.508 1.00 92.19 83 GLY A N 1
ATOM 631 C CA . GLY A 1 83 ? -5.558 -18.332 11.313 1.00 92.19 83 GLY A CA 1
ATOM 632 C C . GLY A 1 83 ? -5.831 -19.209 10.095 1.00 92.19 83 GLY A C 1
ATOM 633 O O . GLY A 1 83 ? -4.935 -19.889 9.600 1.00 92.19 83 GLY A O 1
ATOM 634 N N . GLU A 1 84 ? -7.072 -19.167 9.625 1.00 93.44 84 GLU A N 1
ATOM 635 C CA . GLU A 1 84 ? -7.521 -19.803 8.383 1.00 93.44 84 GLU A CA 1
ATOM 636 C C . GLU A 1 84 ? -8.096 -18.711 7.470 1.00 93.44 84 GLU A C 1
ATOM 638 O O . GLU A 1 84 ? -9.316 -18.605 7.321 1.00 93.44 84 GLU A O 1
ATOM 643 N N . PRO A 1 85 ? -7.243 -17.807 6.943 1.00 96.69 85 PRO A N 1
ATOM 644 C CA . PRO A 1 85 ? -7.726 -16.694 6.148 1.00 96.69 85 PRO A CA 1
ATOM 645 C C . PRO A 1 85 ? -8.300 -17.179 4.817 1.00 96.69 85 PRO A C 1
ATOM 647 O O . PRO A 1 85 ? -7.757 -18.082 4.178 1.00 96.69 85 PRO A O 1
ATOM 650 N N . PHE A 1 86 ? -9.352 -16.511 4.355 1.00 97.12 86 PHE A N 1
ATOM 651 C CA . PHE A 1 86 ? -9.815 -16.655 2.983 1.00 97.12 86 PHE A CA 1
ATOM 652 C C . PHE A 1 86 ? -8.813 -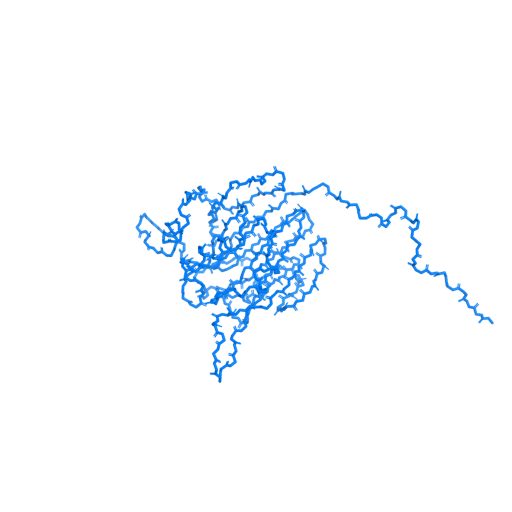15.974 2.042 1.00 97.12 86 PHE A C 1
ATOM 654 O O . PHE A 1 86 ? -8.565 -14.772 2.165 1.00 97.12 86 PHE A O 1
ATOM 661 N N . MET A 1 87 ? -8.205 -16.741 1.138 1.00 97.69 87 MET A N 1
ATOM 662 C CA . MET A 1 87 ? -7.214 -16.228 0.193 1.00 97.69 87 MET A CA 1
ATOM 663 C C . MET A 1 87 ? -7.890 -15.741 -1.089 1.00 97.69 87 MET A C 1
ATOM 665 O O . MET A 1 87 ? -8.700 -16.455 -1.676 1.00 97.69 87 MET A O 1
ATOM 669 N N . ILE A 1 88 ? -7.509 -14.545 -1.529 1.00 98.31 88 ILE A N 1
ATOM 670 C CA . ILE A 1 88 ? -7.902 -13.943 -2.800 1.00 98.31 88 ILE A CA 1
ATOM 671 C C . ILE A 1 88 ? -6.624 -13.645 -3.585 1.00 98.31 88 ILE A C 1
ATOM 673 O O . ILE A 1 88 ? -5.783 -12.875 -3.127 1.00 98.31 88 ILE A O 1
ATOM 677 N N . ASP A 1 89 ? -6.465 -14.252 -4.755 1.00 97.12 89 ASP A N 1
ATOM 678 C CA . ASP A 1 89 ? -5.241 -14.187 -5.565 1.00 97.12 89 ASP A CA 1
ATOM 679 C C . ASP A 1 89 ? -5.508 -13.841 -7.041 1.00 97.12 89 ASP A C 1
ATOM 681 O O . ASP A 1 89 ? -4.689 -14.111 -7.924 1.00 97.12 89 ASP A O 1
ATOM 685 N N . GLY A 1 90 ? -6.644 -13.197 -7.322 1.00 96.75 90 GLY A N 1
ATOM 686 C CA . GLY A 1 90 ? -6.968 -12.753 -8.668 1.00 96.75 90 GLY A CA 1
ATOM 687 C C . GLY A 1 90 ? -8.135 -11.767 -8.771 1.00 96.75 90 GLY A C 1
ATOM 688 O O . GLY A 1 90 ? -8.828 -11.489 -7.786 1.00 96.75 90 GLY A O 1
ATOM 689 N N . PRO A 1 91 ? -8.367 -11.231 -9.985 1.00 97.69 91 PRO A N 1
ATOM 690 C CA . PRO A 1 91 ? -9.446 -10.289 -10.252 1.00 97.69 91 PRO A CA 1
ATOM 691 C C . PRO A 1 91 ? -10.833 -10.875 -9.971 1.00 97.69 91 PRO A C 1
ATOM 693 O O . PRO A 1 91 ? -11.056 -12.066 -10.177 1.00 97.69 91 PRO A O 1
ATOM 696 N N . GLY A 1 92 ? -11.769 -10.025 -9.556 1.00 97.75 92 GLY A N 1
ATOM 697 C CA . GLY A 1 92 ? -13.135 -10.423 -9.215 1.00 97.75 92 GLY A CA 1
ATOM 698 C C . GLY A 1 92 ? -13.713 -9.604 -8.068 1.00 97.75 92 GLY A C 1
ATOM 699 O O . GLY A 1 92 ? -13.019 -8.783 -7.473 1.00 97.75 92 GLY A O 1
ATOM 700 N N . GLU A 1 93 ? -14.982 -9.839 -7.758 1.00 97.88 93 GLU A N 1
ATOM 701 C CA . GLU A 1 93 ? -15.676 -9.222 -6.628 1.00 97.88 93 GLU A CA 1
ATOM 702 C C . GLU A 1 93 ? -15.852 -10.248 -5.508 1.00 97.88 93 GLU A C 1
ATOM 704 O O . GLU A 1 93 ? -16.220 -11.400 -5.749 1.00 97.88 93 GLU A O 1
ATOM 709 N N . TYR A 1 94 ? -15.584 -9.822 -4.278 1.00 96.94 94 TYR A N 1
ATOM 710 C CA . TYR A 1 94 ? -15.611 -10.665 -3.093 1.00 96.94 94 TYR A CA 1
ATOM 711 C C . TYR A 1 94 ? -16.241 -9.898 -1.927 1.00 96.94 94 TYR A C 1
ATOM 713 O O . TYR A 1 94 ? -15.947 -8.724 -1.719 1.00 96.94 94 TYR A O 1
ATOM 721 N N . GLU A 1 95 ? -17.060 -10.568 -1.119 1.00 94.94 95 GLU A N 1
ATOM 722 C CA . GLU A 1 95 ? -17.614 -10.006 0.117 1.00 94.94 95 GLU A CA 1
ATOM 723 C C . GLU A 1 95 ? -17.356 -10.975 1.273 1.00 94.94 95 GLU A C 1
ATOM 725 O O . GLU A 1 95 ? -17.863 -12.098 1.288 1.00 94.94 95 GLU A O 1
ATOM 730 N N . ILE A 1 96 ? -16.532 -10.559 2.238 1.00 92.50 96 ILE A N 1
ATOM 731 C CA . ILE A 1 96 ? -16.151 -11.385 3.387 1.00 92.50 96 ILE A CA 1
ATOM 732 C C . ILE A 1 96 ? -16.282 -10.558 4.659 1.00 92.50 96 ILE A C 1
ATOM 734 O O . ILE A 1 96 ? -15.588 -9.559 4.838 1.00 92.50 96 ILE A O 1
ATOM 738 N N . LYS A 1 97 ? -17.149 -11.005 5.577 1.00 87.25 97 LYS A N 1
ATOM 739 C CA . LYS A 1 97 ? -17.309 -10.425 6.925 1.00 87.25 97 LYS A CA 1
ATOM 740 C C . LYS A 1 97 ? -17.453 -8.887 6.904 1.00 87.25 97 LYS A C 1
ATOM 742 O O . LYS A 1 97 ? -16.748 -8.176 7.615 1.00 87.25 97 LYS A O 1
ATOM 747 N N . GLY A 1 98 ? -18.338 -8.370 6.048 1.00 84.50 98 GLY A N 1
ATOM 748 C CA . GLY A 1 98 ? -18.627 -6.932 5.950 1.00 84.50 98 GLY A CA 1
ATOM 749 C C . GLY A 1 98 ? -17.572 -6.097 5.213 1.00 84.50 98 GLY A C 1
ATOM 750 O O . GLY A 1 98 ? -17.717 -4.880 5.136 1.00 84.50 98 GLY A O 1
ATOM 751 N N . VAL A 1 99 ? -16.534 -6.729 4.658 1.00 93.50 99 VAL A N 1
ATOM 752 C CA . VAL A 1 99 ? -15.555 -6.094 3.771 1.00 93.50 99 VAL A CA 1
ATOM 753 C C . VAL A 1 99 ? -15.858 -6.499 2.332 1.00 93.50 99 VAL A C 1
ATOM 755 O O . VAL A 1 99 ? -15.904 -7.691 2.023 1.00 93.50 99 VAL A O 1
ATOM 758 N N . GLN A 1 100 ? -16.036 -5.509 1.458 1.00 97.19 100 GLN A N 1
ATOM 759 C CA . GLN A 1 100 ? -16.126 -5.717 0.011 1.00 97.19 100 GLN A CA 1
ATOM 760 C C . GLN A 1 100 ? -14.737 -5.530 -0.603 1.00 97.19 100 GLN A C 1
ATOM 762 O O . GLN A 1 100 ? -14.026 -4.585 -0.266 1.00 97.19 100 GLN A O 1
ATOM 767 N N . LEU A 1 101 ? -14.341 -6.441 -1.484 1.00 97.75 101 LEU A N 1
ATOM 768 C CA . LEU A 1 101 ? -13.057 -6.448 -2.173 1.00 97.75 101 LEU A CA 1
ATOM 769 C C . LEU A 1 101 ? -13.292 -6.602 -3.672 1.00 97.75 101 LEU A C 1
ATOM 771 O O . LEU A 1 101 ? -13.930 -7.555 -4.107 1.00 97.75 101 LEU A O 1
ATOM 775 N N . THR A 1 102 ? -12.725 -5.697 -4.460 1.00 98.38 102 THR A N 1
ATOM 776 C CA . THR A 1 102 ? -12.710 -5.773 -5.922 1.00 98.38 102 THR A CA 1
ATOM 777 C C . THR A 1 102 ? -11.267 -5.901 -6.392 1.00 98.38 102 THR A C 1
ATOM 779 O O . THR A 1 102 ? -10.473 -4.968 -6.266 1.00 98.38 102 THR A O 1
ATOM 782 N N . GLY A 1 103 ? -10.913 -7.072 -6.915 1.00 98.44 103 GLY A N 1
ATOM 783 C CA . GLY A 1 103 ? -9.639 -7.328 -7.575 1.00 98.44 103 GLY A CA 1
ATOM 784 C C . GLY A 1 103 ? -9.680 -6.856 -9.027 1.00 98.44 103 GLY A C 1
ATOM 785 O O . GLY A 1 103 ? -10.509 -7.312 -9.814 1.00 98.44 103 GLY A O 1
ATOM 786 N N . ILE A 1 104 ? -8.759 -5.973 -9.400 1.00 98.25 104 ILE A N 1
ATOM 787 C CA . ILE A 1 104 ? -8.656 -5.366 -10.729 1.00 98.25 104 ILE A CA 1
ATOM 788 C C . ILE A 1 104 ? -7.346 -5.811 -11.375 1.00 98.25 104 ILE A C 1
ATOM 790 O O . ILE A 1 104 ? -6.256 -5.632 -10.822 1.00 98.25 104 ILE A O 1
ATOM 794 N N . ALA A 1 105 ? -7.450 -6.393 -12.571 1.00 97.12 105 ALA A N 1
ATOM 795 C CA . ALA A 1 105 ? -6.292 -6.851 -13.328 1.00 97.12 105 ALA A CA 1
ATOM 796 C C . ALA A 1 105 ? -5.396 -5.668 -13.721 1.00 97.12 105 ALA A C 1
ATOM 798 O O . ALA A 1 105 ? -5.834 -4.735 -14.394 1.00 97.12 105 ALA A O 1
ATOM 799 N N . THR A 1 106 ? -4.129 -5.741 -13.332 1.00 97.00 106 THR A N 1
ATOM 800 C CA . THR A 1 106 ? -3.052 -4.787 -13.627 1.00 97.00 106 THR A CA 1
ATOM 801 C C . THR A 1 106 ? -1.768 -5.549 -13.976 1.00 97.00 106 THR A C 1
ATOM 803 O O . THR A 1 106 ? -1.801 -6.768 -14.173 1.00 97.00 106 THR A O 1
ATOM 806 N N . TYR A 1 107 ? -0.632 -4.858 -14.126 1.00 95.75 107 TYR A N 1
ATOM 807 C CA . TYR A 1 107 ? 0.579 -5.478 -14.667 1.00 95.75 107 TYR A CA 1
ATOM 808 C C . TYR A 1 107 ? 1.859 -5.051 -13.942 1.00 95.75 107 TYR A C 1
ATOM 810 O O . TYR A 1 107 ? 2.042 -3.883 -13.602 1.00 95.75 107 TYR A O 1
ATOM 818 N N . LEU A 1 108 ? 2.777 -6.004 -13.766 1.00 94.56 108 LEU A N 1
ATOM 819 C CA . LEU A 1 108 ? 4.140 -5.752 -13.273 1.00 94.56 108 LEU A CA 1
ATOM 820 C C . LEU A 1 108 ? 5.010 -5.091 -14.347 1.00 94.56 108 LEU A C 1
ATOM 822 O O . LEU A 1 108 ? 5.933 -4.347 -14.056 1.00 94.56 108 LEU A O 1
ATOM 826 N N . THR A 1 109 ? 4.716 -5.357 -15.619 1.00 90.31 109 THR A N 1
ATOM 827 C CA . THR A 1 109 ? 5.434 -4.768 -16.757 1.00 90.31 109 THR A CA 1
ATOM 828 C C . THR A 1 109 ? 4.440 -4.374 -17.841 1.00 90.31 109 THR A C 1
ATOM 830 O O . THR A 1 109 ? 3.435 -5.075 -17.994 1.00 90.31 109 THR A O 1
ATOM 833 N N . PRO A 1 110 ? 4.685 -3.285 -18.594 1.00 83.56 110 PRO A N 1
ATOM 834 C CA . PRO A 1 110 ? 3.820 -2.908 -19.702 1.00 83.56 110 PRO A CA 1
ATOM 835 C C . PRO A 1 110 ? 3.652 -4.071 -20.693 1.00 83.56 110 PRO A C 1
ATOM 837 O O . PRO A 1 110 ? 4.627 -4.783 -20.957 1.00 83.56 110 PRO A O 1
ATOM 840 N N . PRO A 1 111 ? 2.449 -4.278 -21.255 1.00 80.00 111 PRO A N 1
ATOM 841 C CA . PRO A 1 111 ? 2.261 -5.239 -22.334 1.00 80.00 111 PRO A CA 1
ATOM 842 C C . PRO A 1 111 ? 3.207 -4.933 -23.503 1.00 80.00 111 PRO A C 1
ATOM 844 O O . PRO A 1 111 ? 3.333 -3.782 -23.917 1.00 80.00 111 PRO A O 1
ATOM 847 N N . ALA A 1 112 ? 3.861 -5.964 -24.034 1.00 81.88 112 ALA A N 1
ATOM 848 C CA . ALA A 1 112 ? 4.759 -5.862 -25.179 1.00 81.88 112 ALA A CA 1
ATOM 849 C C . ALA A 1 112 ? 4.384 -6.917 -26.225 1.00 81.88 112 ALA A C 1
ATOM 851 O O . ALA A 1 112 ? 3.959 -8.021 -25.874 1.00 81.88 112 ALA A O 1
ATOM 852 N N . GLU A 1 113 ? 4.543 -6.592 -27.509 1.00 79.75 113 GLU A N 1
ATOM 853 C CA . GLU A 1 113 ? 4.251 -7.534 -28.591 1.00 79.75 113 GLU A CA 1
ATOM 854 C C . GLU A 1 113 ? 5.089 -8.814 -28.454 1.00 79.75 113 GLU A C 1
ATOM 856 O O . GLU A 1 113 ? 6.289 -8.775 -28.181 1.00 79.75 113 GLU A O 1
ATOM 861 N N . GLY A 1 114 ? 4.441 -9.971 -28.607 1.00 82.00 114 GLY A N 1
ATOM 862 C CA . GLY A 1 114 ? 5.097 -11.280 -28.529 1.00 82.00 114 GLY A CA 1
ATOM 863 C C . GLY A 1 114 ? 5.459 -11.762 -27.117 1.00 82.00 114 GLY A C 1
ATOM 864 O O . GLY A 1 114 ? 5.981 -12.869 -26.988 1.00 82.00 114 GLY A O 1
ATOM 865 N N . ARG A 1 115 ? 5.159 -10.999 -26.053 1.00 80.69 115 ARG A N 1
ATOM 866 C CA . ARG A 1 115 ? 5.390 -11.417 -24.660 1.00 80.69 115 ARG A CA 1
ATOM 867 C C . ARG A 1 115 ? 4.099 -11.368 -23.848 1.00 80.69 115 ARG A C 1
ATOM 869 O O . ARG A 1 115 ? 3.412 -10.353 -23.805 1.00 80.69 115 ARG A O 1
ATOM 876 N N . ALA A 1 116 ? 3.793 -12.464 -23.154 1.00 80.88 116 ALA A N 1
ATOM 877 C CA . ALA A 1 116 ? 2.672 -12.489 -22.222 1.00 80.88 116 ALA A CA 1
ATOM 878 C C . ALA A 1 116 ? 2.888 -11.443 -21.109 1.00 80.88 116 ALA A C 1
ATOM 880 O O . ALA A 1 116 ? 3.984 -11.387 -20.536 1.00 80.88 116 ALA A O 1
ATOM 881 N N . PRO A 1 117 ? 1.876 -10.619 -20.788 1.00 82.69 117 PRO A N 1
ATOM 882 C CA . PRO A 1 117 ? 2.017 -9.612 -19.753 1.00 82.69 117 PRO A CA 1
ATOM 883 C C . PRO A 1 117 ? 2.153 -10.279 -18.383 1.00 82.69 117 PRO A C 1
ATOM 885 O O . PRO A 1 117 ? 1.420 -11.214 -18.046 1.00 82.69 117 PRO A O 1
ATOM 888 N N . GLN A 1 118 ? 3.088 -9.777 -17.581 1.00 90.75 118 GLN A N 1
ATOM 889 C CA . GLN A 1 118 ? 3.253 -10.213 -16.198 1.00 90.75 118 GLN A CA 1
ATOM 890 C C . GLN A 1 118 ? 2.139 -9.599 -15.352 1.00 90.75 118 GLN A C 1
ATOM 892 O O . GLN A 1 118 ? 2.036 -8.375 -15.250 1.00 90.75 118 GLN A O 1
ATOM 897 N N . ARG A 1 119 ? 1.270 -10.455 -14.814 1.00 93.56 119 ARG A N 1
ATOM 898 C CA . ARG A 1 119 ? 0.027 -10.054 -14.149 1.00 93.56 119 ARG A CA 1
ATOM 899 C C . ARG A 1 119 ? 0.284 -9.553 -12.731 1.00 93.56 119 ARG A C 1
ATOM 901 O O . ARG A 1 119 ? 1.128 -10.092 -12.028 1.00 93.56 119 ARG A O 1
ATOM 908 N N . ASN A 1 120 ? -0.506 -8.565 -12.336 1.00 97.44 120 ASN A N 1
ATOM 909 C CA . ASN A 1 120 ? -0.666 -8.060 -10.978 1.00 97.44 120 ASN A CA 1
ATOM 910 C C . ASN A 1 120 ? -2.168 -7.867 -10.721 1.00 97.44 120 ASN A C 1
ATOM 912 O O . ASN A 1 120 ? -2.930 -7.613 -11.656 1.00 97.44 120 ASN A O 1
ATOM 916 N N . THR A 1 121 ? -2.607 -7.943 -9.473 1.00 98.50 121 THR A N 1
ATOM 917 C CA . THR A 1 121 ? -3.977 -7.598 -9.078 1.00 98.50 121 THR A CA 1
ATOM 918 C C . THR A 1 121 ? -3.916 -6.450 -8.086 1.00 98.50 121 THR A C 1
ATOM 920 O O . THR A 1 121 ? -3.311 -6.582 -7.025 1.00 98.50 121 THR A O 1
ATOM 923 N N . ALA A 1 122 ? -4.526 -5.321 -8.447 1.00 98.56 122 ALA A N 1
ATOM 924 C CA . ALA A 1 122 ? -4.796 -4.243 -7.505 1.00 98.56 122 ALA A CA 1
ATOM 925 C C . ALA A 1 122 ? -6.109 -4.556 -6.782 1.00 98.56 122 ALA A C 1
ATOM 927 O O . ALA A 1 122 ? -7.051 -5.028 -7.417 1.00 98.56 122 ALA A O 1
ATOM 928 N N . TYR A 1 123 ? -6.191 -4.290 -5.485 1.00 98.69 123 TYR A N 1
ATOM 929 C CA . TYR A 1 123 ? -7.387 -4.569 -4.694 1.00 98.69 123 TYR A CA 1
ATOM 930 C C . TYR A 1 123 ? -7.985 -3.273 -4.159 1.00 98.69 123 TYR A C 1
ATOM 932 O O . TYR A 1 123 ? -7.344 -2.568 -3.379 1.00 98.69 123 TYR A O 1
ATOM 940 N N . LEU A 1 124 ? -9.221 -2.983 -4.566 1.00 98.50 124 LEU A N 1
ATOM 941 C CA . LEU A 1 124 ? -10.084 -1.983 -3.944 1.00 98.50 124 LEU A CA 1
ATOM 942 C C . LEU A 1 124 ? -10.848 -2.651 -2.800 1.00 98.50 124 LEU A C 1
ATOM 944 O O . LEU A 1 124 ? -11.607 -3.587 -3.024 1.00 98.50 124 LEU A O 1
ATOM 948 N N . LEU A 1 125 ? -10.641 -2.171 -1.584 1.00 97.69 125 LEU A N 1
ATOM 949 C CA . LEU A 1 125 ? -11.321 -2.586 -0.370 1.00 97.69 125 LEU A CA 1
ATOM 950 C C . LEU A 1 125 ? -12.299 -1.491 0.058 1.00 97.69 125 LEU A C 1
ATOM 952 O O . LEU A 1 125 ? -11.902 -0.340 0.235 1.00 97.69 125 LEU A O 1
ATOM 956 N N . GLU A 1 126 ? -13.556 -1.858 0.285 1.00 96.81 126 GLU A N 1
ATOM 957 C CA . GLU A 1 126 ? -14.578 -0.976 0.847 1.00 96.81 126 GLU A CA 1
ATOM 958 C C . GLU A 1 126 ? -15.016 -1.508 2.215 1.00 96.81 126 GLU A C 1
ATOM 960 O O . GLU A 1 126 ? -15.557 -2.612 2.334 1.00 96.81 126 GLU A O 1
ATOM 965 N N . ALA A 1 127 ? -14.756 -0.724 3.262 1.00 94.31 127 ALA A N 1
ATOM 966 C CA . ALA A 1 127 ? -15.129 -1.043 4.637 1.00 94.31 127 ALA A CA 1
ATOM 967 C C . ALA A 1 127 ? -15.256 0.236 5.467 1.00 94.31 127 ALA A C 1
ATOM 969 O O . ALA A 1 127 ? -14.509 1.185 5.251 1.00 94.31 127 ALA A O 1
ATOM 970 N N . GLU A 1 128 ? -16.173 0.259 6.438 1.00 93.94 128 GLU A N 1
ATOM 971 C CA . GLU A 1 128 ? -16.343 1.397 7.362 1.00 93.94 128 GLU A CA 1
ATOM 972 C C . GLU A 1 128 ? -16.524 2.756 6.649 1.00 93.94 128 GLU A C 1
ATOM 974 O O . GLU A 1 128 ? -16.011 3.787 7.084 1.00 93.94 128 GLU A O 1
ATOM 979 N N . GLU A 1 129 ? -17.248 2.745 5.521 1.00 94.12 129 GLU A N 1
ATOM 980 C CA . GLU A 1 129 ? -17.463 3.904 4.635 1.00 94.12 129 GLU A CA 1
ATOM 981 C C . GLU A 1 129 ? -16.181 4.476 3.997 1.00 94.12 129 GLU A C 1
ATOM 983 O O . GLU A 1 129 ? -16.201 5.585 3.464 1.00 94.12 129 GLU A O 1
ATOM 988 N N . LEU A 1 130 ? -15.076 3.730 4.033 1.00 96.06 130 LEU A N 1
ATOM 989 C CA . LEU A 1 130 ? -13.804 4.082 3.412 1.00 96.06 130 LEU A CA 1
ATOM 990 C C . LEU A 1 130 ? -13.519 3.195 2.199 1.00 96.06 130 LEU A C 1
ATOM 992 O O . LEU A 1 130 ? -13.762 1.986 2.232 1.00 96.06 130 LEU A O 1
ATOM 996 N N . ARG A 1 131 ? -12.944 3.801 1.158 1.00 97.75 131 ARG A N 1
ATOM 997 C CA . ARG A 1 131 ? -12.435 3.127 -0.046 1.00 97.75 131 ARG A CA 1
ATOM 998 C C . ARG A 1 131 ? -10.909 3.142 -0.040 1.00 97.75 131 ARG A C 1
ATOM 1000 O O . ARG A 1 131 ? -10.296 4.197 -0.195 1.00 97.75 131 ARG A O 1
ATOM 1007 N N . LEU A 1 132 ? -10.285 1.981 0.135 1.00 98.38 132 LEU A N 1
ATOM 1008 C CA . LEU A 1 132 ? -8.832 1.818 0.108 1.00 98.38 132 LEU A CA 1
ATOM 1009 C C . LEU A 1 132 ? -8.406 1.038 -1.129 1.00 98.38 132 LEU A C 1
ATOM 1011 O O . LEU A 1 132 ? -8.947 -0.025 -1.395 1.00 98.38 132 LEU A O 1
ATOM 1015 N N . VAL A 1 133 ? -7.382 1.503 -1.834 1.00 98.75 133 VAL A N 1
ATOM 1016 C CA . VAL A 1 133 ? -6.734 0.741 -2.903 1.00 98.75 133 VAL A CA 1
ATOM 1017 C C . VAL A 1 133 ? -5.340 0.325 -2.480 1.00 98.75 133 VAL A C 1
ATOM 1019 O O . VAL A 1 133 ? -4.538 1.154 -2.058 1.00 98.75 133 VAL A O 1
ATOM 1022 N N . HIS A 1 134 ? -5.036 -0.957 -2.657 1.00 98.81 134 HIS A N 1
ATOM 1023 C CA . HIS A 1 134 ? -3.683 -1.498 -2.600 1.00 98.81 134 HIS A CA 1
ATOM 1024 C C . HIS A 1 134 ? -3.253 -1.922 -4.003 1.00 98.81 134 HIS A C 1
ATOM 1026 O O . HIS A 1 134 ? -3.900 -2.762 -4.630 1.00 98.81 134 HIS A O 1
ATOM 1032 N N . LEU A 1 135 ? -2.184 -1.314 -4.522 1.00 98.62 135 LEU A N 1
ATOM 1033 C CA . LEU A 1 135 ? -1.720 -1.560 -5.893 1.00 98.62 135 LEU A CA 1
ATOM 1034 C C . LEU A 1 135 ? -0.824 -2.800 -6.037 1.00 98.62 135 LEU A C 1
ATOM 1036 O O . LEU A 1 135 ? -0.402 -3.120 -7.148 1.00 98.62 135 LEU A O 1
ATOM 1040 N N . GLY A 1 136 ? -0.537 -3.525 -4.959 1.00 97.62 136 GLY A N 1
ATOM 1041 C CA . GLY A 1 136 ? 0.314 -4.706 -5.022 1.00 97.62 136 GLY A CA 1
ATOM 1042 C C . GLY A 1 136 ? 1.741 -4.383 -5.461 1.00 97.62 136 GLY A C 1
ATOM 1043 O O . GLY A 1 136 ? 2.316 -3.359 -5.082 1.00 97.62 136 GLY A O 1
ATOM 1044 N N . GLY A 1 137 ? 2.288 -5.243 -6.318 1.00 95.25 137 GLY A N 1
ATOM 1045 C CA . GLY A 1 137 ? 3.582 -5.053 -6.976 1.00 95.25 137 GLY A CA 1
ATOM 1046 C C . GLY A 1 137 ? 3.522 -4.239 -8.271 1.00 95.25 137 GLY A C 1
ATOM 1047 O O . GLY A 1 137 ? 4.394 -4.419 -9.113 1.00 95.25 137 GLY A O 1
ATOM 1048 N N . LEU A 1 138 ? 2.495 -3.401 -8.489 1.00 97.06 138 LEU A N 1
ATOM 1049 C CA . LEU A 1 138 ? 2.299 -2.671 -9.750 1.00 97.06 138 LEU A CA 1
ATOM 1050 C C . LEU A 1 138 ? 3.610 -2.056 -10.270 1.00 97.06 138 LEU A C 1
ATOM 1052 O O . LEU A 1 138 ? 4.236 -1.244 -9.590 1.00 97.06 138 LEU A O 1
ATOM 1056 N N . GLY A 1 139 ? 3.990 -2.423 -11.495 1.00 95.06 139 GLY A N 1
ATOM 1057 C CA . GLY A 1 139 ? 5.210 -1.939 -12.156 1.00 95.06 139 GLY A CA 1
ATOM 1058 C C . GLY A 1 139 ? 4.968 -1.312 -13.528 1.00 95.06 139 GLY A C 1
ATOM 1059 O O . GLY A 1 139 ? 5.879 -0.751 -14.135 1.00 95.06 139 GLY A O 1
ATOM 1060 N N . ALA A 1 140 ? 3.724 -1.341 -14.011 1.00 93.69 140 ALA A N 1
ATOM 1061 C CA . ALA A 1 140 ? 3.287 -0.615 -15.195 1.00 93.69 140 ALA A CA 1
ATOM 1062 C C . ALA A 1 140 ? 2.306 0.510 -14.819 1.00 93.69 140 ALA A C 1
ATOM 1064 O O . ALA A 1 140 ? 1.499 0.328 -13.9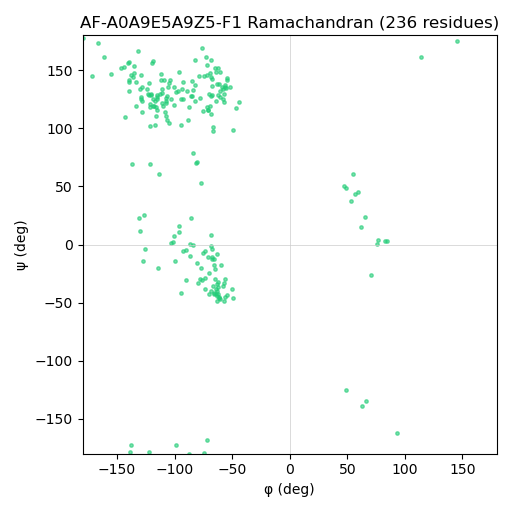05 1.00 93.69 140 ALA A O 1
ATOM 1065 N N . PRO A 1 141 ? 2.310 1.650 -15.535 1.00 93.00 141 PRO A N 1
ATOM 1066 C CA . PRO A 1 141 ? 1.272 2.663 -15.378 1.00 93.00 141 PRO A CA 1
ATOM 1067 C C . PRO A 1 141 ? -0.133 2.081 -15.577 1.00 93.00 141 PRO A C 1
ATOM 1069 O O . PRO A 1 141 ? -0.342 1.239 -16.454 1.00 93.00 141 PRO A O 1
ATOM 1072 N N . LEU A 1 142 ? -1.097 2.568 -14.793 1.00 95.31 142 LEU A N 1
ATOM 1073 C CA . LEU A 1 142 ? -2.505 2.232 -14.982 1.00 95.31 142 LEU A CA 1
ATOM 1074 C C . LEU A 1 142 ? -2.994 2.742 -16.346 1.00 95.31 142 LEU A C 1
ATOM 1076 O O . LEU A 1 142 ? -2.677 3.853 -16.773 1.00 95.31 142 LEU A O 1
ATOM 1080 N N . THR A 1 143 ? -3.784 1.920 -17.025 1.00 94.31 143 THR A N 1
ATOM 1081 C CA . THR A 1 143 ? -4.573 2.331 -18.192 1.00 94.31 143 THR A CA 1
ATOM 1082 C C . THR A 1 143 ? -5.753 3.199 -17.756 1.00 94.31 143 THR A C 1
ATOM 1084 O O . THR A 1 143 ? -6.187 3.121 -16.609 1.00 94.31 143 THR A O 1
ATOM 1087 N N . ALA A 1 144 ? -6.338 3.960 -18.686 1.00 93.81 144 ALA A N 1
ATOM 1088 C CA . ALA A 1 144 ? -7.512 4.789 -18.398 1.00 93.81 144 ALA A CA 1
ATOM 1089 C C . ALA A 1 144 ? -8.670 3.985 -17.776 1.00 93.81 144 ALA A C 1
ATOM 1091 O O . ALA A 1 144 ? -9.232 4.409 -16.772 1.00 93.81 144 ALA A O 1
ATOM 1092 N N . GLY A 1 145 ? -8.963 2.790 -18.303 1.00 95.69 145 GLY A N 1
ATOM 1093 C CA . GLY A 1 145 ? -10.015 1.929 -17.751 1.00 95.69 145 GLY A CA 1
ATOM 1094 C C . GLY A 1 145 ? -9.692 1.397 -16.350 1.00 95.69 145 GLY A C 1
ATOM 1095 O O . GLY A 1 145 ? -10.575 1.306 -15.508 1.00 95.69 145 GLY A O 1
ATOM 1096 N N . GLN A 1 146 ? -8.423 1.093 -16.055 1.00 96.12 146 GLN A N 1
ATOM 1097 C CA . GLN A 1 146 ? -8.019 0.713 -14.694 1.00 96.12 146 GLN A CA 1
ATOM 1098 C C . GLN A 1 146 ? -8.123 1.895 -13.725 1.00 96.12 146 GLN A C 1
ATOM 1100 O O . GLN A 1 146 ? -8.572 1.710 -12.600 1.00 96.12 146 GLN A O 1
ATOM 1105 N N . SER A 1 147 ? -7.737 3.100 -14.153 1.00 96.00 147 SER A N 1
ATOM 1106 C CA . SER A 1 147 ? -7.879 4.316 -13.347 1.00 96.00 147 SER A CA 1
ATOM 1107 C C . SER A 1 147 ? -9.340 4.646 -13.051 1.00 96.00 147 SER A C 1
ATOM 1109 O O . SER A 1 147 ? -9.648 5.011 -11.925 1.00 96.00 147 SER A O 1
ATOM 1111 N N . GLU A 1 148 ? -10.241 4.463 -14.018 1.00 94.69 148 GLU A N 1
ATOM 1112 C CA . GLU A 1 148 ? -11.681 4.667 -13.827 1.00 94.69 148 GLU A CA 1
ATOM 1113 C C . GLU A 1 148 ? -12.266 3.698 -12.789 1.00 94.69 148 GLU A C 1
ATOM 1115 O O . GLU A 1 148 ? -12.987 4.117 -11.885 1.00 94.69 148 GLU A O 1
ATOM 1120 N N . LEU A 1 149 ? -11.888 2.415 -12.849 1.00 95.19 149 LEU A N 1
ATOM 1121 C CA . LEU A 1 149 ? -12.299 1.413 -11.857 1.00 95.19 149 LEU A CA 1
ATOM 1122 C C . LEU A 1 149 ? -11.746 1.701 -10.450 1.00 95.19 149 LEU A C 1
ATOM 1124 O O . LEU A 1 149 ? -12.369 1.339 -9.454 1.00 95.19 149 LEU A O 1
ATOM 1128 N N . LEU A 1 150 ? -10.581 2.346 -10.370 1.00 95.88 150 LEU A N 1
ATOM 1129 C CA . LEU A 1 150 ? -9.896 2.711 -9.127 1.00 95.88 150 LEU A CA 1
ATOM 1130 C C . LEU A 1 150 ? -10.175 4.160 -8.687 1.00 95.88 150 LEU A C 1
ATOM 1132 O O . LEU A 1 150 ? -9.497 4.657 -7.792 1.00 95.88 150 LEU A O 1
ATOM 1136 N N . ALA A 1 151 ? -11.134 4.854 -9.303 1.00 89.38 151 ALA A N 1
ATOM 1137 C CA . ALA A 1 151 ? -11.461 6.235 -8.964 1.00 89.38 151 ALA A CA 1
ATOM 1138 C C . ALA A 1 151 ? -12.274 6.350 -7.658 1.00 89.38 151 ALA A C 1
ATOM 1140 O O . ALA A 1 151 ? -12.820 5.368 -7.132 1.00 89.38 151 ALA A O 1
ATOM 1141 N N . ASN A 1 152 ? -12.408 7.586 -7.160 1.00 91.75 152 ASN A N 1
ATOM 1142 C CA . ASN A 1 152 ? -13.135 7.927 -5.929 1.00 91.75 152 ASN A CA 1
ATOM 1143 C C . ASN A 1 152 ? -12.606 7.162 -4.709 1.00 91.75 152 ASN A C 1
ATOM 1145 O O . ASN A 1 152 ? -13.377 6.586 -3.940 1.00 91.75 152 ASN A O 1
ATOM 1149 N N . ILE A 1 153 ? -11.286 7.077 -4.582 1.00 96.62 153 ILE A N 1
ATOM 1150 C CA . ILE A 1 153 ? -10.635 6.376 -3.478 1.00 96.62 153 ILE A CA 1
ATOM 1151 C C . ILE A 1 153 ? -10.264 7.351 -2.374 1.00 96.62 153 ILE A C 1
ATOM 1153 O O . ILE A 1 153 ? -9.926 8.502 -2.619 1.00 96.62 153 ILE A O 1
ATOM 1157 N N . ASP A 1 154 ? -10.282 6.860 -1.145 1.00 98.12 154 ASP A N 1
ATOM 1158 C CA . ASP A 1 154 ? -9.918 7.656 0.019 1.00 98.12 154 ASP A CA 1
ATOM 1159 C C . ASP A 1 154 ? -8.457 7.459 0.384 1.00 98.12 154 ASP A C 1
ATOM 1161 O O . ASP A 1 154 ? -7.758 8.407 0.738 1.00 98.12 154 ASP A O 1
ATOM 1165 N N . ILE A 1 155 ? -8.004 6.208 0.314 1.00 98.62 155 ILE A N 1
ATOM 1166 C CA . ILE A 1 155 ? -6.680 5.797 0.759 1.00 98.62 155 ILE A CA 1
ATOM 1167 C C . ILE A 1 155 ? -6.013 5.021 -0.368 1.00 98.62 155 ILE A C 1
ATOM 1169 O O . ILE A 1 155 ? -6.530 4.001 -0.817 1.00 98.62 155 ILE A O 1
ATOM 1173 N N . LEU A 1 156 ? -4.843 5.477 -0.796 1.00 98.81 156 LEU A N 1
ATOM 1174 C CA . LEU A 1 156 ? -4.020 4.799 -1.785 1.00 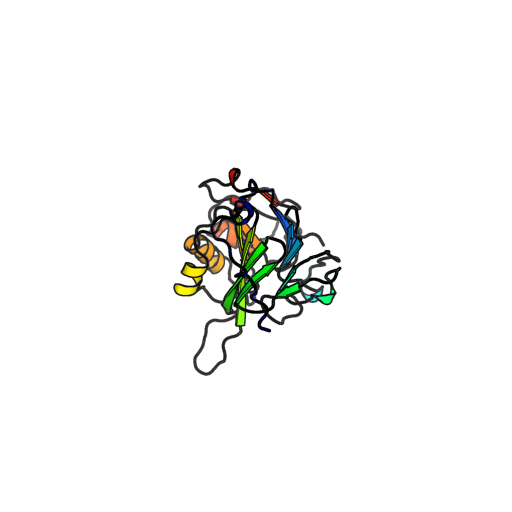98.81 156 LEU A CA 1
ATOM 1175 C C . LEU A 1 156 ? -2.753 4.250 -1.137 1.00 98.81 156 LEU A C 1
ATOM 1177 O O . LEU A 1 156 ? -1.944 5.001 -0.595 1.00 98.81 156 LEU A O 1
ATOM 1181 N N . VAL A 1 157 ? -2.561 2.943 -1.253 1.00 98.81 157 VAL A N 1
ATOM 1182 C CA . VAL A 1 157 ? -1.343 2.233 -0.870 1.00 98.81 157 VAL A CA 1
ATOM 1183 C C . VAL A 1 157 ? -0.641 1.790 -2.147 1.00 98.81 157 VAL A C 1
ATOM 1185 O O . VAL A 1 157 ? -1.179 0.979 -2.907 1.00 98.81 157 VAL A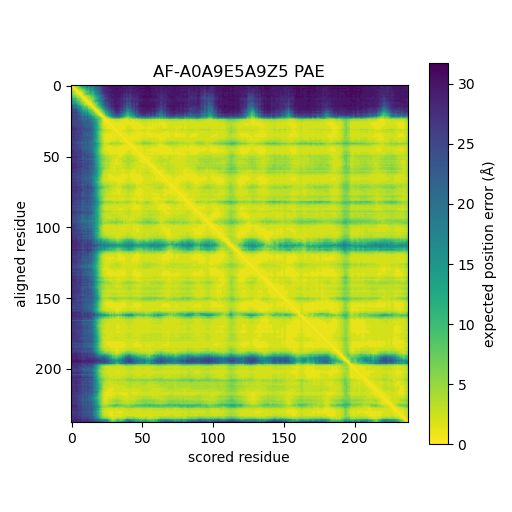 O 1
ATOM 1188 N N . LEU A 1 158 ? 0.540 2.347 -2.414 1.00 98.62 158 LEU A N 1
ATOM 1189 C CA . LEU A 1 158 ? 1.234 2.175 -3.693 1.00 98.62 158 LEU A CA 1
ATOM 1190 C C . LEU A 1 158 ? 2.735 1.903 -3.542 1.00 98.62 158 LEU A C 1
ATOM 1192 O O . LEU A 1 158 ? 3.375 2.493 -2.667 1.00 98.62 158 LEU A O 1
ATOM 1196 N N . PRO A 1 159 ? 3.314 1.053 -4.409 1.00 97.56 159 PRO A N 1
ATOM 1197 C CA . PRO A 1 159 ? 4.747 0.827 -4.426 1.00 97.56 159 PRO A CA 1
ATOM 1198 C C . PRO A 1 159 ? 5.492 2.039 -4.998 1.00 97.56 159 PRO A C 1
ATOM 1200 O O . PRO A 1 159 ? 4.997 2.697 -5.914 1.00 97.56 159 PRO A O 1
ATOM 1203 N N . ILE A 1 160 ? 6.695 2.314 -4.483 1.00 97.00 160 ILE A N 1
ATOM 1204 C CA . ILE A 1 160 ? 7.550 3.414 -4.972 1.00 97.00 160 ILE A CA 1
ATOM 1205 C C . ILE A 1 160 ? 8.998 2.989 -5.272 1.00 97.00 160 ILE A C 1
ATOM 1207 O O . ILE A 1 160 ? 9.863 3.844 -5.432 1.00 97.00 160 ILE A O 1
ATOM 1211 N N . GLY A 1 161 ? 9.290 1.686 -5.302 1.00 90.19 161 GLY A N 1
ATOM 1212 C CA . GLY A 1 161 ? 10.663 1.167 -5.315 1.00 90.19 161 GLY A CA 1
ATOM 1213 C C . GLY A 1 161 ? 11.417 1.229 -6.647 1.00 90.19 161 GLY A C 1
ATOM 1214 O O . GLY A 1 161 ? 12.637 1.152 -6.625 1.00 90.19 161 GLY A O 1
ATOM 1215 N N . GLY A 1 162 ? 10.742 1.345 -7.797 1.00 83.31 162 GLY A N 1
ATOM 1216 C CA . GLY A 1 162 ? 11.361 1.358 -9.137 1.00 83.31 162 GLY A CA 1
ATOM 1217 C C . GLY A 1 162 ? 11.957 0.027 -9.639 1.00 83.31 162 GLY A C 1
ATOM 1218 O O . GLY A 1 162 ? 11.982 -0.209 -10.847 1.00 83.31 162 GLY A O 1
ATOM 1219 N N . ASP A 1 163 ? 12.380 -0.870 -8.744 1.00 79.94 163 ASP A N 1
ATOM 1220 C CA . ASP A 1 163 ? 12.986 -2.176 -9.057 1.00 79.94 163 ASP A CA 1
ATOM 1221 C C . ASP A 1 163 ? 11.933 -3.247 -9.402 1.00 79.94 163 ASP A C 1
ATOM 1223 O O . ASP A 1 163 ? 11.656 -4.158 -8.624 1.00 79.94 163 ASP A O 1
ATOM 1227 N N . GLY A 1 164 ? 11.297 -3.121 -10.570 1.00 83.38 164 GLY A N 1
ATOM 1228 C CA . GLY A 1 164 ? 10.202 -4.013 -10.988 1.00 83.38 164 GLY A CA 1
ATOM 1229 C C . GLY A 1 164 ? 8.821 -3.606 -10.459 1.00 83.38 164 GLY A C 1
ATOM 1230 O O . GLY A 1 164 ? 7.832 -4.268 -10.762 1.00 83.38 164 GLY A O 1
ATOM 1231 N N . ALA A 1 165 ? 8.758 -2.483 -9.742 1.00 92.38 165 ALA A N 1
ATOM 1232 C CA . ALA A 1 165 ? 7.541 -1.776 -9.357 1.00 92.38 165 ALA A CA 1
ATOM 1233 C C . ALA A 1 165 ? 7.576 -0.328 -9.889 1.00 92.38 165 ALA A C 1
ATOM 1235 O O . ALA A 1 165 ? 8.528 0.067 -10.566 1.00 92.38 165 ALA A O 1
ATOM 1236 N N . LEU A 1 166 ? 6.554 0.483 -9.597 1.00 96.38 166 LEU A N 1
ATOM 1237 C CA . LEU A 1 166 ? 6.527 1.889 -10.015 1.00 96.38 166 LEU A CA 1
ATOM 1238 C C . LEU A 1 166 ? 7.764 2.656 -9.521 1.00 96.38 166 LEU A C 1
ATOM 1240 O O . LEU A 1 166 ? 8.149 2.552 -8.354 1.00 96.38 166 LEU A O 1
ATOM 1244 N N . THR A 1 167 ? 8.339 3.494 -10.389 1.00 96.12 167 THR A N 1
ATOM 1245 C CA . THR A 1 167 ? 9.316 4.507 -9.962 1.00 96.12 167 THR A CA 1
ATOM 1246 C C . THR A 1 167 ? 8.634 5.592 -9.120 1.00 96.12 167 THR A C 1
ATOM 1248 O O . THR A 1 167 ? 7.423 5.806 -9.269 1.00 96.12 167 THR A O 1
ATOM 1251 N N . PRO A 1 168 ? 9.374 6.355 -8.296 1.00 96.75 168 PRO A N 1
ATOM 1252 C CA . PRO A 1 168 ? 8.823 7.497 -7.564 1.00 96.75 168 PRO A CA 1
ATOM 1253 C C . PRO A 1 168 ? 8.037 8.486 -8.443 1.00 96.75 168 PRO A C 1
ATOM 1255 O O . PRO A 1 168 ? 6.994 9.000 -8.041 1.00 96.75 168 PRO A O 1
ATOM 1258 N N . GLU A 1 169 ? 8.487 8.740 -9.673 1.00 97.00 169 GLU A N 1
ATOM 1259 C CA . GLU A 1 169 ? 7.813 9.631 -10.627 1.00 97.00 169 GLU A CA 1
ATOM 1260 C C . GLU A 1 169 ? 6.505 9.021 -11.140 1.00 97.00 169 GLU A C 1
ATOM 1262 O O . GLU A 1 169 ? 5.498 9.721 -11.284 1.00 97.00 169 GLU A O 1
ATOM 1267 N N . GLN A 1 170 ? 6.512 7.720 -11.452 1.00 97.31 170 GLN A N 1
ATOM 1268 C CA . GLN A 1 170 ? 5.323 6.985 -11.889 1.00 97.31 170 GLN A CA 1
ATOM 1269 C C . GLN A 1 170 ? 4.286 6.888 -10.766 1.00 97.31 170 GLN A C 1
ATOM 1271 O O . GLN A 1 170 ? 3.096 7.102 -11.012 1.00 97.31 170 GLN A O 1
ATOM 1276 N N . ALA A 1 171 ? 4.730 6.631 -9.537 1.00 98.12 171 ALA A N 1
ATOM 1277 C CA . ALA A 1 171 ? 3.885 6.617 -8.355 1.00 98.12 171 ALA A CA 1
ATOM 1278 C C . ALA A 1 171 ? 3.234 7.987 -8.128 1.00 98.12 171 ALA A C 1
ATOM 1280 O O . ALA A 1 171 ? 2.015 8.067 -7.998 1.00 98.12 171 ALA A O 1
ATOM 1281 N N . ALA A 1 172 ? 3.997 9.084 -8.203 1.00 98.25 172 ALA A N 1
ATOM 1282 C CA . ALA A 1 172 ? 3.446 10.433 -8.054 1.00 98.25 172 ALA A CA 1
ATOM 1283 C C . ALA A 1 172 ? 2.426 10.781 -9.156 1.00 98.25 172 ALA A C 1
ATOM 1285 O O . ALA A 1 172 ? 1.416 11.436 -8.896 1.00 98.25 172 ALA A O 1
ATOM 1286 N N . ARG A 1 173 ? 2.642 10.319 -10.399 1.00 97.31 173 ARG A N 1
ATOM 1287 C CA . ARG A 1 173 ? 1.629 10.434 -11.468 1.00 97.31 173 ARG A CA 1
ATOM 1288 C C . ARG A 1 173 ? 0.368 9.628 -11.157 1.00 97.31 173 ARG A C 1
ATOM 1290 O O . ARG A 1 173 ? -0.720 10.114 -11.433 1.00 97.31 173 ARG A O 1
ATOM 1297 N N . THR A 1 174 ? 0.516 8.444 -10.571 1.00 97.88 174 THR A N 1
ATOM 1298 C CA . THR A 1 174 ? -0.613 7.591 -10.175 1.00 97.88 174 THR A CA 1
ATOM 1299 C C . THR A 1 174 ? -1.441 8.246 -9.071 1.00 97.88 174 THR A C 1
ATOM 1301 O O . THR A 1 174 ? -2.661 8.278 -9.182 1.00 97.88 174 THR A O 1
ATOM 1304 N N . VAL A 1 175 ? -0.797 8.859 -8.068 1.00 97.94 175 VAL A N 1
ATOM 1305 C CA . VAL A 1 175 ? -1.499 9.647 -7.039 1.00 97.94 175 VAL A CA 1
ATOM 1306 C C . VAL A 1 175 ? -2.320 10.767 -7.677 1.00 97.94 175 VAL A C 1
ATOM 1308 O O . VAL A 1 175 ? -3.502 10.893 -7.386 1.00 97.94 175 VAL A O 1
ATOM 1311 N N . ARG A 1 176 ? -1.725 11.545 -8.591 1.00 96.06 176 ARG A N 1
ATOM 1312 C CA . ARG A 1 176 ? -2.437 12.628 -9.292 1.00 96.06 176 ARG A CA 1
ATOM 1313 C C . ARG A 1 176 ? -3.607 12.137 -10.143 1.00 96.06 176 ARG A C 1
ATOM 1315 O O . ARG A 1 176 ? -4.563 12.872 -10.305 1.00 96.06 176 ARG A O 1
ATOM 1322 N N . ALA A 1 177 ? -3.520 10.934 -10.706 1.00 95.25 177 ALA A N 1
ATOM 1323 C CA . ALA A 1 177 ? -4.580 10.376 -11.542 1.00 95.25 177 ALA A CA 1
ATOM 1324 C C . ALA A 1 177 ? -5.763 9.823 -10.732 1.00 95.25 177 ALA A C 1
ATOM 1326 O O . ALA A 1 177 ? -6.875 9.789 -11.248 1.00 95.25 177 ALA A O 1
ATOM 1327 N N . LEU A 1 178 ? -5.518 9.348 -9.506 1.00 96.94 178 LEU A N 1
ATOM 1328 C CA . LEU A 1 178 ? -6.548 8.743 -8.652 1.00 96.94 178 LEU A CA 1
ATOM 1329 C C . LEU A 1 178 ? -7.102 9.696 -7.583 1.00 96.94 178 LEU A C 1
ATOM 1331 O O . LEU A 1 178 ? -8.116 9.374 -6.973 1.00 96.94 178 LEU A O 1
ATOM 1335 N N . GLU A 1 179 ? -6.428 10.825 -7.349 1.00 96.06 179 GLU A N 1
ATOM 1336 C CA . GLU A 1 179 ? -6.822 11.895 -6.419 1.00 96.06 179 GLU A CA 1
ATOM 1337 C C . GLU A 1 179 ? -7.254 11.399 -5.014 1.00 96.06 179 GLU A C 1
ATOM 1339 O O . GLU A 1 179 ? -8.315 11.782 -4.523 1.00 96.06 179 GLU A O 1
ATOM 1344 N N . PRO A 1 180 ? -6.460 10.546 -4.330 1.00 97.62 180 PRO A N 1
ATOM 1345 C CA . PRO A 1 180 ? -6.807 10.068 -2.995 1.00 97.62 180 PRO A CA 1
ATOM 1346 C C . PRO A 1 180 ? -6.658 11.168 -1.935 1.00 97.62 180 PRO A C 1
ATOM 1348 O O . PRO A 1 180 ? -5.794 12.039 -2.039 1.00 97.62 180 PRO A O 1
ATOM 1351 N N . ALA A 1 181 ? -7.408 11.060 -0.837 1.00 97.38 181 ALA A N 1
ATOM 1352 C CA . ALA A 1 181 ? -7.225 11.925 0.333 1.00 97.38 181 ALA A CA 1
ATOM 1353 C C . ALA A 1 181 ? -5.990 11.536 1.172 1.00 97.38 181 ALA A C 1
ATOM 1355 O O . ALA A 1 181 ? -5.358 12.388 1.799 1.00 97.38 181 ALA A O 1
ATOM 1356 N N . VAL A 1 182 ? -5.628 10.250 1.198 1.00 98.56 182 VAL A N 1
ATOM 1357 C CA . VAL A 1 182 ? -4.484 9.712 1.947 1.00 98.56 182 VAL A CA 1
ATOM 1358 C C . VAL A 1 182 ? -3.622 8.844 1.041 1.00 98.56 182 VAL A C 1
ATOM 1360 O O . VAL A 1 182 ? -4.121 7.962 0.348 1.00 98.56 182 VAL A O 1
ATOM 1363 N N . VAL A 1 183 ? -2.309 9.040 1.100 1.00 98.69 183 VAL A N 1
ATOM 1364 C CA . VAL A 1 183 ? -1.320 8.241 0.372 1.00 98.69 183 VAL A CA 1
ATOM 1365 C C . VAL A 1 183 ? -0.364 7.591 1.355 1.00 98.69 183 VAL A C 1
ATOM 1367 O O . VAL A 1 183 ? 0.212 8.268 2.204 1.00 98.69 183 VAL A O 1
ATOM 1370 N N . ILE A 1 184 ? -0.174 6.281 1.210 1.00 98.62 184 ILE A N 1
ATOM 1371 C CA . ILE A 1 184 ? 0.757 5.474 1.997 1.00 98.62 184 ILE A CA 1
ATOM 1372 C C . ILE A 1 184 ? 1.742 4.815 1.020 1.00 98.62 184 ILE A C 1
ATOM 1374 O O . ILE A 1 184 ? 1.380 3.837 0.357 1.00 98.62 184 ILE A O 1
ATOM 1378 N N . PRO A 1 185 ? 2.975 5.334 0.880 1.00 97.75 185 PRO A N 1
ATOM 1379 C CA . PRO A 1 185 ? 3.992 4.671 0.076 1.00 97.75 185 PRO A CA 1
ATOM 1380 C C . PRO A 1 185 ? 4.420 3.351 0.729 1.00 97.75 185 PRO A C 1
ATOM 1382 O O . PRO A 1 185 ? 4.547 3.266 1.951 1.00 97.75 185 PRO A O 1
ATOM 1385 N N . VAL A 1 186 ? 4.675 2.332 -0.092 1.00 97.00 186 VAL A N 1
ATOM 1386 C CA . VAL A 1 186 ? 5.209 1.017 0.306 1.00 97.00 186 VAL A CA 1
ATOM 1387 C C . VAL A 1 186 ? 6.252 0.531 -0.711 1.00 97.00 186 VAL A C 1
ATOM 1389 O O . VAL A 1 186 ? 6.555 1.227 -1.682 1.00 97.00 186 VAL A O 1
ATOM 1392 N N . HIS A 1 187 ? 6.818 -0.664 -0.511 1.00 94.19 187 HIS A N 1
ATOM 1393 C CA . HIS A 1 187 ? 7.760 -1.299 -1.444 1.00 94.19 187 HIS A CA 1
ATOM 1394 C C . HIS A 1 187 ? 9.025 -0.452 -1.701 1.00 94.19 187 HIS A C 1
ATOM 1396 O O . HIS A 1 187 ? 9.460 -0.262 -2.837 1.00 94.19 187 HIS A O 1
ATOM 1402 N N . PHE A 1 188 ? 9.618 0.086 -0.636 1.00 92.75 188 PHE A N 1
ATOM 1403 C CA . PHE A 1 188 ? 10.900 0.788 -0.676 1.00 92.75 188 PHE A CA 1
ATOM 1404 C C . PHE A 1 188 ? 11.748 0.415 0.547 1.00 92.75 188 PHE A C 1
ATOM 1406 O O . PHE A 1 188 ? 11.189 -0.002 1.567 1.00 92.75 188 PHE A O 1
ATOM 1413 N N . PRO A 1 189 ? 13.084 0.555 0.481 1.00 88.94 189 PRO A N 1
ATOM 1414 C CA . PRO A 1 189 ? 13.940 0.351 1.643 1.00 88.94 189 PRO A CA 1
ATOM 1415 C C . PRO A 1 189 ? 13.582 1.342 2.751 1.00 88.94 189 PRO A C 1
ATOM 1417 O O . PRO A 1 189 ? 13.561 2.546 2.516 1.00 88.94 189 PRO A O 1
ATOM 1420 N N . TRP A 1 190 ? 13.320 0.862 3.967 1.00 86.19 190 TRP A N 1
ATOM 1421 C CA . TRP A 1 190 ? 13.064 1.776 5.078 1.00 86.19 190 TRP A CA 1
ATOM 1422 C C . TRP A 1 190 ? 14.349 2.523 5.482 1.00 86.19 190 TRP A C 1
ATOM 1424 O O . TRP A 1 190 ? 15.363 1.854 5.734 1.00 86.19 190 TRP A O 1
ATOM 1434 N N . PRO A 1 191 ? 14.325 3.868 5.595 1.00 81.19 191 PRO A N 1
ATOM 1435 C CA . PRO A 1 191 ? 15.495 4.644 5.983 1.00 81.19 191 PRO A CA 1
ATOM 1436 C C . PRO A 1 191 ? 16.044 4.210 7.344 1.00 81.19 191 PRO A C 1
ATOM 1438 O O . PRO A 1 191 ? 15.345 4.227 8.356 1.00 81.19 191 PRO A O 1
ATOM 1441 N N . LYS A 1 192 ? 17.334 3.858 7.394 1.00 71.56 192 LYS A N 1
ATOM 1442 C CA . LYS A 1 192 ? 18.046 3.497 8.640 1.00 71.56 192 LYS A CA 1
ATOM 1443 C C . LYS A 1 192 ? 18.903 4.637 9.205 1.00 71.56 192 LYS A C 1
ATOM 1445 O O . LYS A 1 192 ? 19.662 4.427 10.148 1.00 71.56 192 LYS A O 1
ATOM 1450 N N . GLY A 1 193 ? 18.817 5.840 8.632 1.00 66.12 193 GLY A N 1
ATOM 1451 C CA . GLY A 1 193 ? 19.605 6.995 9.057 1.00 66.12 193 GLY A CA 1
ATOM 1452 C C . GLY A 1 193 ? 19.319 8.274 8.256 1.00 66.12 193 GLY A C 1
ATOM 1453 O O . GLY A 1 193 ? 18.548 8.248 7.303 1.00 66.12 193 GLY A O 1
ATOM 1454 N N . PRO A 1 194 ? 19.960 9.402 8.615 1.00 55.94 194 PRO A N 1
ATOM 1455 C CA . PRO A 1 194 ? 19.646 10.740 8.089 1.00 55.94 194 PRO A CA 1
ATOM 1456 C C . PRO A 1 194 ? 20.092 11.000 6.637 1.00 55.94 194 PRO A C 1
ATOM 1458 O O . PRO A 1 194 ? 19.818 12.067 6.095 1.00 55.94 194 PRO A O 1
ATOM 1461 N N . ARG A 1 195 ? 20.810 10.062 6.007 1.00 53.81 195 ARG A N 1
ATOM 1462 C CA . ARG A 1 195 ? 21.299 10.161 4.621 1.00 53.81 195 ARG A CA 1
ATOM 1463 C C . ARG A 1 195 ? 20.617 9.131 3.729 1.00 53.81 195 ARG A C 1
ATOM 1465 O O . ARG A 1 195 ? 21.286 8.266 3.178 1.00 53.81 195 ARG A O 1
ATOM 1472 N N . ASP A 1 196 ? 19.300 9.218 3.623 1.00 63.53 196 ASP A N 1
ATOM 1473 C CA . ASP A 1 196 ? 18.561 8.430 2.642 1.00 63.53 196 ASP A CA 1
ATOM 1474 C C . ASP A 1 196 ? 18.119 9.339 1.488 1.00 63.53 196 ASP A C 1
ATOM 1476 O O . ASP A 1 196 ? 17.245 10.195 1.640 1.00 63.53 196 ASP A O 1
ATOM 1480 N N . ASP A 1 197 ? 18.801 9.224 0.349 1.00 69.69 197 ASP A N 1
ATOM 1481 C CA . ASP A 1 197 ? 18.445 9.829 -0.938 1.00 69.69 197 ASP A CA 1
ATOM 1482 C C . ASP A 1 197 ? 17.682 8.863 -1.861 1.00 69.69 197 ASP A C 1
ATOM 1484 O O . ASP A 1 197 ? 17.530 9.117 -3.060 1.00 69.69 197 ASP A O 1
ATOM 1488 N N . GLY A 1 198 ? 17.166 7.776 -1.285 1.00 88.00 198 GLY A N 1
ATOM 1489 C CA . GLY A 1 198 ? 16.457 6.716 -1.972 1.00 88.00 198 GLY A CA 1
ATOM 1490 C C . GLY A 1 198 ? 15.050 7.083 -2.459 1.00 88.00 198 GLY A C 1
ATOM 1491 O O . GLY A 1 198 ? 14.635 8.252 -2.462 1.00 88.00 198 GLY A O 1
ATOM 1492 N N . PRO A 1 199 ? 14.278 6.062 -2.874 1.00 93.06 199 PRO A N 1
ATOM 1493 C CA . PRO A 1 199 ? 13.002 6.253 -3.557 1.00 93.06 199 PRO A CA 1
ATOM 1494 C C . PRO A 1 199 ? 11.986 7.080 -2.763 1.00 93.06 199 PRO A C 1
ATOM 1496 O O . PRO A 1 199 ? 11.244 7.865 -3.350 1.00 93.06 199 PRO A O 1
ATOM 1499 N N . LEU A 1 200 ? 11.990 6.980 -1.427 1.00 93.56 200 LEU A N 1
ATOM 1500 C CA . LEU A 1 200 ? 11.102 7.764 -0.565 1.00 93.56 200 LEU A CA 1
ATOM 1501 C C . LEU A 1 200 ? 11.344 9.274 -0.699 1.00 93.56 200 LEU A C 1
ATOM 1503 O O . LEU A 1 200 ? 10.393 10.037 -0.861 1.00 93.56 200 LEU A O 1
ATOM 1507 N N . LYS A 1 201 ? 12.606 9.717 -0.672 1.00 92.81 201 LYS A N 1
ATOM 1508 C CA . LYS A 1 201 ? 12.947 11.141 -0.799 1.00 92.81 201 LYS A CA 1
ATOM 1509 C C . LYS A 1 201 ? 12.553 11.687 -2.171 1.00 92.81 201 LYS A C 1
ATOM 1511 O O . LYS A 1 201 ? 12.010 12.790 -2.269 1.00 92.81 201 LYS A O 1
ATOM 1516 N N . GLN A 1 202 ? 12.810 10.912 -3.225 1.00 94.56 202 GLN A N 1
ATOM 1517 C CA . GLN A 1 202 ? 12.401 11.256 -4.589 1.00 94.56 202 GLN A CA 1
ATOM 1518 C C . GLN A 1 202 ? 10.875 11.335 -4.696 1.00 94.56 202 GLN A C 1
ATOM 1520 O O . GLN A 1 202 ? 10.348 12.292 -5.257 1.00 94.56 202 GLN A O 1
ATOM 1525 N N . PHE A 1 203 ? 10.154 10.394 -4.081 1.00 96.69 203 PHE A N 1
ATOM 1526 C CA . PHE A 1 203 ? 8.695 10.386 -4.067 1.00 96.69 203 PHE A CA 1
ATOM 1527 C C . PHE A 1 203 ? 8.125 11.616 -3.354 1.00 96.69 203 PHE A C 1
ATOM 1529 O O . PHE A 1 203 ? 7.301 12.313 -3.939 1.00 96.69 203 PHE A O 1
ATOM 1536 N N . ILE A 1 204 ? 8.618 11.949 -2.154 1.00 95.62 204 ILE A N 1
ATOM 1537 C CA . ILE A 1 204 ? 8.225 13.165 -1.415 1.00 95.62 204 ILE A CA 1
ATOM 1538 C C . ILE A 1 204 ? 8.463 14.420 -2.270 1.00 95.62 204 ILE A C 1
ATOM 1540 O O . ILE A 1 204 ? 7.578 15.265 -2.401 1.00 95.62 204 ILE A O 1
ATOM 1544 N N . THR A 1 205 ? 9.627 14.508 -2.923 1.00 95.88 205 THR A N 1
ATOM 1545 C CA . THR A 1 205 ? 9.974 15.632 -3.812 1.00 95.88 205 THR A CA 1
ATOM 1546 C C . THR A 1 205 ? 9.008 15.734 -4.997 1.00 95.88 205 THR A C 1
ATOM 1548 O O . THR A 1 205 ? 8.513 16.816 -5.301 1.00 95.88 205 THR A O 1
ATOM 1551 N N . ASN A 1 206 ? 8.689 14.606 -5.637 1.00 96.81 206 ASN A N 1
ATOM 1552 C CA . ASN A 1 206 ? 7.772 14.531 -6.780 1.00 96.81 206 ASN A CA 1
ATOM 1553 C C . ASN A 1 206 ? 6.302 14.794 -6.406 1.00 96.81 206 ASN A C 1
ATOM 1555 O O . ASN A 1 206 ? 5.500 15.157 -7.277 1.00 96.81 206 ASN A O 1
ATOM 1559 N N . MET A 1 207 ? 5.943 14.559 -5.142 1.00 97.00 207 MET A N 1
ATOM 1560 C CA . MET A 1 207 ? 4.631 14.866 -4.578 1.00 97.00 207 MET A CA 1
ATOM 1561 C C . MET A 1 207 ? 4.494 16.344 -4.215 1.00 97.00 207 MET A C 1
ATOM 1563 O O . MET A 1 207 ? 3.403 16.890 -4.348 1.00 97.00 207 MET A O 1
ATOM 1567 N N . GLY A 1 208 ? 5.580 16.996 -3.785 1.00 95.44 208 GLY A N 1
ATOM 1568 C CA . GLY A 1 208 ? 5.550 18.395 -3.350 1.00 95.44 208 GLY A CA 1
ATOM 1569 C C . GLY A 1 208 ? 4.719 18.615 -2.081 1.00 95.44 208 GLY A C 1
ATOM 1570 O O . GLY A 1 208 ? 4.219 19.715 -1.860 1.00 95.44 208 GLY A O 1
ATOM 1571 N N . VAL A 1 209 ? 4.547 17.565 -1.273 1.00 93.38 209 VAL A N 1
ATOM 1572 C CA . VAL A 1 209 ? 3.774 17.564 -0.026 1.00 93.38 209 VAL A CA 1
ATOM 1573 C C . VAL A 1 209 ? 4.676 17.084 1.102 1.00 93.38 209 VAL A C 1
ATOM 1575 O O . VAL A 1 209 ? 5.370 16.077 0.954 1.00 93.38 209 VAL A O 1
ATOM 1578 N N . GLU A 1 210 ? 4.654 17.799 2.225 1.00 94.00 210 GLU A N 1
ATOM 1579 C CA . GLU A 1 210 ? 5.384 17.399 3.427 1.00 94.00 210 GLU A CA 1
ATOM 1580 C C . GLU A 1 210 ? 4.748 16.127 4.020 1.00 94.00 210 GLU A C 1
ATOM 1582 O O . GLU A 1 210 ? 3.529 16.102 4.229 1.00 94.00 210 GLU A O 1
ATOM 1587 N N . PRO A 1 211 ? 5.524 15.061 4.283 1.00 95.62 211 PRO A N 1
ATOM 1588 C CA . PRO A 1 211 ? 4.991 13.860 4.908 1.00 95.62 211 PRO A CA 1
ATOM 1589 C C . PRO A 1 211 ? 4.618 14.106 6.373 1.00 95.62 211 PRO A C 1
ATOM 1591 O O . PRO A 1 211 ? 5.285 14.845 7.097 1.00 95.62 211 PRO A O 1
ATOM 1594 N N . GLU A 1 212 ? 3.586 13.412 6.845 1.00 95.44 212 GLU A N 1
ATOM 1595 C CA . GLU A 1 212 ? 3.330 13.293 8.278 1.00 95.44 212 GLU A CA 1
ATOM 1596 C C . GLU A 1 212 ? 4.501 12.579 8.977 1.00 95.44 212 GLU A C 1
ATOM 1598 O O . GLU A 1 212 ? 5.162 11.728 8.364 1.00 95.44 212 GLU A O 1
ATOM 1603 N N . PRO A 1 213 ? 4.752 12.869 10.271 1.00 93.69 213 PRO A N 1
ATOM 1604 C CA . PRO A 1 213 ? 5.714 12.111 11.058 1.00 93.69 213 PRO A CA 1
ATOM 1605 C C . PRO A 1 213 ? 5.435 10.610 10.972 1.00 93.69 213 PRO A C 1
ATOM 1607 O O . PRO A 1 213 ? 4.286 10.178 11.091 1.00 93.69 213 PRO A O 1
ATOM 1610 N N . ALA A 1 214 ? 6.495 9.823 10.785 1.00 94.00 214 ALA A N 1
ATOM 1611 C CA . ALA A 1 214 ? 6.376 8.377 10.690 1.00 94.00 214 ALA A CA 1
ATOM 1612 C C . ALA A 1 214 ? 5.685 7.799 11.933 1.00 94.00 214 ALA A C 1
ATOM 1614 O O . ALA A 1 214 ? 5.981 8.185 13.067 1.00 94.00 214 ALA A O 1
ATOM 1615 N N . ALA A 1 215 ? 4.755 6.873 11.710 1.00 95.38 215 ALA A N 1
ATOM 1616 C CA . ALA A 1 215 ? 3.974 6.262 12.774 1.00 95.38 215 ALA A CA 1
ATOM 1617 C C . ALA A 1 215 ? 3.879 4.745 12.610 1.00 95.38 215 ALA A C 1
ATOM 1619 O O . ALA A 1 215 ? 3.755 4.211 11.512 1.00 95.38 215 ALA A O 1
ATOM 1620 N N . ALA A 1 216 ? 3.810 4.019 13.723 1.00 95.12 216 ALA A N 1
ATOM 1621 C CA . ALA A 1 216 ? 3.659 2.564 13.698 1.00 95.12 216 ALA A CA 1
ATOM 1622 C C . ALA A 1 216 ? 2.295 2.076 13.155 1.00 95.12 216 ALA A C 1
ATOM 1624 O O . ALA A 1 216 ? 2.082 0.860 13.041 1.00 95.12 216 ALA A O 1
ATOM 1625 N N . ARG A 1 217 ? 1.319 2.978 12.963 1.00 96.94 217 ARG A N 1
ATOM 1626 C CA . ARG A 1 217 ? -0.042 2.702 12.471 1.00 96.94 217 ARG A CA 1
ATOM 1627 C C . ARG A 1 217 ? -0.811 3.996 12.189 1.00 96.94 217 ARG A C 1
ATOM 1629 O O . ARG A 1 217 ? -0.712 4.942 12.961 1.00 96.94 217 ARG A O 1
ATOM 1636 N N . LEU A 1 218 ? -1.653 3.968 11.158 1.00 97.75 218 LEU A N 1
ATOM 1637 C CA . LEU A 1 218 ? -2.705 4.952 10.904 1.00 97.75 218 LEU A CA 1
ATOM 1638 C C . LEU A 1 218 ? -4.043 4.418 11.433 1.00 97.75 218 LEU A C 1
ATOM 1640 O O . LEU A 1 218 ? -4.404 3.283 11.133 1.00 97.75 218 LEU A O 1
ATOM 1644 N N . SER A 1 219 ? -4.781 5.232 12.182 1.00 97.50 219 SER A N 1
ATOM 1645 C CA . SER A 1 219 ? -6.167 4.966 12.591 1.00 97.50 219 SER A CA 1
ATOM 1646 C C . SER A 1 219 ? -7.053 6.058 12.002 1.00 97.50 219 SER A C 1
ATOM 1648 O O . SER A 1 219 ? -6.838 7.238 12.283 1.00 97.50 219 SER A O 1
ATOM 1650 N N . ILE A 1 220 ? -8.013 5.692 11.156 1.00 96.19 220 ILE A N 1
ATOM 1651 C CA . ILE A 1 220 ? -8.785 6.651 10.364 1.00 96.19 220 ILE A CA 1
ATOM 1652 C C . ILE A 1 220 ? -10.240 6.221 10.205 1.00 96.19 220 ILE A C 1
ATOM 1654 O O . ILE A 1 220 ? -10.576 5.048 10.259 1.00 96.19 220 ILE A O 1
ATOM 1658 N N . GLN A 1 221 ? -11.115 7.200 10.030 1.00 95.38 221 GLN A N 1
ATOM 1659 C CA . GLN A 1 221 ? -12.551 7.035 9.830 1.00 95.38 221 GLN A CA 1
ATOM 1660 C C . GLN A 1 221 ? -13.003 8.052 8.786 1.00 95.38 22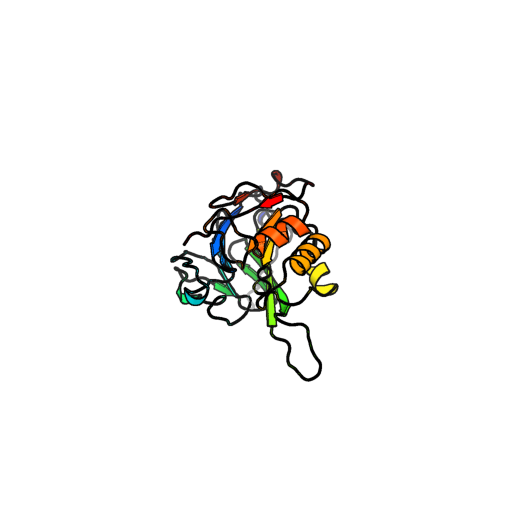1 GLN A C 1
ATOM 1662 O O . GLN A 1 221 ? -12.373 9.106 8.658 1.00 95.38 221 GLN A O 1
ATOM 1667 N N . ARG A 1 222 ? -14.121 7.794 8.101 1.00 94.38 222 ARG A N 1
ATOM 1668 C CA . ARG A 1 222 ? -14.616 8.648 7.007 1.00 94.38 222 ARG A CA 1
ATOM 1669 C C . ARG A 1 222 ? -14.673 10.138 7.361 1.00 94.38 222 ARG A C 1
ATOM 1671 O O . ARG A 1 222 ? -14.178 10.970 6.612 1.00 94.38 222 ARG A O 1
ATOM 1678 N N . ARG A 1 223 ? -15.198 10.477 8.545 1.00 93.00 223 ARG A N 1
ATOM 1679 C CA . ARG A 1 223 ? -15.332 11.873 9.015 1.00 93.00 223 ARG A CA 1
ATOM 1680 C C . ARG A 1 223 ? -14.011 12.613 9.269 1.00 93.00 223 ARG A C 1
ATOM 1682 O O . ARG A 1 223 ? -14.040 13.810 9.514 1.00 93.00 223 ARG A O 1
ATOM 1689 N N . ALA A 1 224 ? -12.884 11.902 9.299 1.00 91.75 224 ALA A N 1
ATOM 1690 C CA . ALA A 1 224 ? -11.560 12.492 9.479 1.00 91.75 224 ALA A CA 1
ATOM 1691 C C . ALA A 1 224 ? -10.867 12.823 8.146 1.00 91.75 224 ALA A C 1
ATOM 1693 O O . ALA A 1 224 ? -9.777 13.391 8.165 1.00 91.75 224 ALA A O 1
ATOM 1694 N N . LEU A 1 225 ? -11.458 12.445 7.007 1.00 93.38 225 LEU A N 1
ATOM 1695 C CA . LEU A 1 225 ? -10.946 12.821 5.694 1.00 93.38 225 LEU A CA 1
ATOM 1696 C C . LEU A 1 225 ? -11.238 14.292 5.404 1.00 93.38 225 LEU A C 1
ATOM 1698 O O . LEU A 1 225 ? -12.277 14.828 5.788 1.00 93.38 225 LEU A O 1
ATOM 1702 N N . THR A 1 226 ? -10.302 14.924 4.707 1.00 91.94 226 THR A N 1
ATOM 1703 C CA . THR A 1 226 ? -10.379 16.314 4.255 1.00 91.94 226 THR A CA 1
ATOM 1704 C C . THR A 1 226 ? -10.006 16.384 2.781 1.00 91.94 226 THR A C 1
ATOM 1706 O O . THR A 1 226 ? -9.370 15.463 2.279 1.00 91.94 226 THR A O 1
ATOM 1709 N N . GLU A 1 227 ? -10.289 17.510 2.129 1.00 86.38 227 GLU A N 1
ATOM 1710 C CA . GLU A 1 227 ? -9.852 17.781 0.748 1.00 86.38 227 GLU A CA 1
ATOM 1711 C C . GLU A 1 227 ? -8.322 17.914 0.608 1.00 86.38 227 GLU A C 1
ATOM 1713 O O . GLU A 1 227 ? -7.778 17.838 -0.489 1.00 86.38 227 GLU A O 1
ATOM 1718 N N . MET A 1 228 ? -7.602 18.141 1.714 1.00 91.06 228 MET A N 1
ATOM 1719 C CA . MET A 1 228 ? -6.141 18.200 1.691 1.00 91.06 228 MET A CA 1
ATOM 1720 C C . MET A 1 228 ? -5.545 16.796 1.643 1.00 91.06 228 MET A C 1
ATOM 1722 O O . MET A 1 228 ? -5.800 15.976 2.528 1.00 91.06 228 MET A O 1
ATOM 1726 N N . LEU A 1 229 ? -4.690 16.570 0.646 1.00 96.50 229 LEU A N 1
ATOM 1727 C CA . LEU A 1 229 ? -3.911 15.349 0.505 1.00 96.50 229 LEU A CA 1
ATOM 1728 C C . LEU A 1 229 ? -2.961 15.161 1.696 1.00 96.50 229 LEU A C 1
ATOM 1730 O O . LEU A 1 229 ? -2.148 16.033 2.009 1.00 96.50 229 LEU A O 1
ATOM 1734 N N . ARG A 1 230 ? -3.020 13.979 2.306 1.00 97.56 230 ARG A N 1
ATOM 1735 C CA . ARG A 1 230 ? -2.147 13.551 3.400 1.00 97.56 230 ARG A CA 1
ATOM 1736 C C . ARG A 1 230 ? -1.154 12.506 2.910 1.00 97.56 230 ARG A C 1
ATOM 1738 O O . ARG A 1 230 ? -1.554 11.435 2.454 1.00 97.56 230 ARG A O 1
ATOM 1745 N N . LEU A 1 231 ? 0.139 12.785 3.047 1.00 98.19 231 LEU A N 1
ATOM 1746 C CA . LEU A 1 231 ? 1.194 11.801 2.815 1.00 98.19 231 LEU A CA 1
ATOM 1747 C C . LEU A 1 231 ? 1.566 11.143 4.149 1.00 98.19 231 LEU A C 1
ATOM 1749 O O . LEU A 1 231 ? 2.253 11.742 4.970 1.00 98.19 231 LEU A O 1
ATOM 1753 N N . VAL A 1 232 ? 1.094 9.918 4.374 1.00 98.00 232 VAL A N 1
ATOM 1754 C CA . VAL A 1 232 ? 1.264 9.199 5.643 1.00 98.00 232 VAL A CA 1
ATOM 1755 C C . VAL A 1 232 ? 2.402 8.196 5.526 1.00 98.00 232 VAL A C 1
ATOM 1757 O O . VAL A 1 232 ? 2.336 7.256 4.734 1.00 98.00 232 VAL A O 1
ATOM 1760 N N . LEU A 1 233 ? 3.428 8.357 6.362 1.00 96.38 233 LEU A N 1
ATOM 1761 C CA . LEU A 1 233 ? 4.521 7.396 6.473 1.00 96.38 233 LEU A CA 1
ATOM 1762 C C . LEU A 1 233 ? 4.245 6.419 7.612 1.00 96.38 233 LEU A C 1
ATOM 1764 O O . LEU A 1 233 ? 4.034 6.814 8.759 1.00 96.38 233 LEU A O 1
ATOM 1768 N N . LEU A 1 234 ? 4.266 5.128 7.292 1.00 96.19 234 LEU A N 1
ATOM 1769 C CA . LEU A 1 234 ? 4.170 4.069 8.287 1.00 96.19 234 LEU A CA 1
ATOM 1770 C C . LEU A 1 234 ? 5.539 3.444 8.516 1.00 96.19 234 LEU A C 1
ATOM 1772 O O . LEU A 1 234 ? 6.292 3.253 7.570 1.00 96.19 234 LEU A O 1
ATOM 1776 N N . GLU A 1 235 ? 5.843 3.108 9.764 1.00 92.62 235 GLU A N 1
ATOM 1777 C CA . GLU A 1 235 ? 7.042 2.346 10.113 1.00 92.62 235 GLU A CA 1
ATOM 1778 C C . GLU A 1 235 ? 6.778 0.846 9.905 1.00 92.62 235 GLU A C 1
ATOM 1780 O O . GLU A 1 235 ? 5.705 0.359 10.295 1.00 92.62 235 GLU A O 1
ATOM 1785 N N . PRO A 1 236 ? 7.722 0.090 9.318 1.00 88.19 236 PRO A N 1
ATOM 1786 C CA . PRO A 1 236 ? 7.556 -1.343 9.145 1.00 88.19 236 PRO A CA 1
ATOM 1787 C C . PRO A 1 236 ? 7.583 -2.019 10.518 1.00 88.19 236 PRO A C 1
ATOM 1789 O O . PRO A 1 236 ? 8.488 -1.807 11.326 1.00 88.19 236 PRO A O 1
ATOM 1792 N N . ARG A 1 237 ? 6.578 -2.848 10.802 1.00 74.50 237 ARG A N 1
ATOM 1793 C CA . ARG A 1 237 ? 6.555 -3.672 12.016 1.00 74.50 237 ARG A CA 1
ATOM 1794 C C . ARG A 1 237 ? 7.350 -4.961 11.796 1.00 74.50 237 ARG A C 1
ATOM 1796 O O . ARG A 1 237 ? 6.733 -5.997 11.572 1.00 74.50 237 ARG A O 1
ATOM 1803 N N . GLY A 1 238 ? 8.680 -4.880 11.870 1.00 55.88 238 GLY A N 1
ATOM 1804 C CA . GLY A 1 238 ? 9.588 -6.016 11.672 1.00 55.88 238 GLY A CA 1
ATOM 1805 C C . GLY A 1 238 ? 11.043 -5.694 11.940 1.00 55.88 238 GLY A C 1
ATOM 1806 O O . GLY A 1 238 ? 11.552 -4.779 11.258 1.00 55.88 238 GLY A O 1
#

Radius of gyration: 19.16 Å; Cα contacts (8 Å, |Δi|>4): 577; chains: 1; bounding box: 71×52×43 Å

Foldseek 3Di:
DDDDDDDPDDVPPPVPPPPLDQQFKWKWFAQAALWIWIDTPFFIEIFFDADCVRVTDSAAAEGQAYEAFAPDNGRPVCVSYDDDHHYHYAADWDDDRQKTKGWDWAALDDDDPPDDTHITTWIWIAGSNATEIRRHQANDADDPVRLVVLAPHAEYEAECQNPSGNHLLSVLVSCVSRVYQEYEYHRHDDDPDDPDPHRVVSNCVNNVDDADPEERMDIDHPVPGDSHRHYYHYDNPD